Protein AF-A0A833W237-F1 (afdb_monomer_lite)

Radius of gyration: 20.43 Å; chains: 1; bounding box: 67×37×56 Å

Secondary structure (DSSP, 8-state):
------GGG-HHHHT---TTTTHHHHHHHHHHHH-TT-HHHHHHHHHHHHHT-S--TTT-HHHHHHHHHHHHHHHHS---HHHHHHHHHHHHHHTT-HHHHHHHHHHHHHH-TT-HHHHHHHHHHHHHHT-HHHHHHHHHHHGGG--TTSTTHHHHHHHHHHHHHHTT-HHHHHHHHHHH-SS-TTPPP--SSSS-----SS---S-------TT-----------------SSSSSSSS----

Foldseek 3Di:
DPDCPDPLPPCVLQVHADVVCPGPVSVLVVVCVVPVLPLVSLLVVLLVVLLLVPDAVVRDVVSVVSLVSSVVSPVVDDDDPLSVLSNVLSNCSNVVNLVVSLVSLLVSCVVPVLPPVSLVSNLSSCVLVVVLQCSLVSLVVSLVVLDPPRRCNLSSLLSNLVSCVSVVVPVVSVVSCVVSPDDPPPDDDPPDPPPDDDDDPDDDDPDDDDDDPPNPPPPDDDDDDDDDDDDPDPPPPPPPDDDD

Sequence (244 aa):
MAATTPLRDCQYVKWTNDQGLGGIESCLSKLKAADPTFAMGHAIANGLVLIGTGSSVRLDKELDVAVKTMVEISKTQPLTHREQLHVSAVETFAKGNFPKACELWEQILRDHPTDMLALKFSHDAYFYLGYQEQMRDSVARVYPFWTPDIPLSSYVKGIYSFGLMETNLYDRAEKLAKEVGGPFPGAGPLGERCQGGQSRPGSAPHSAPHFLLGGLVLTERAAPSGHLCRPGLQSYLAQVGEGP

InterPro domains:
  IPR011990 Tetratricopeptide-like helical domain superfamily [SSF48452] (62-136)
  IPR033891 Tetratricopeptide repeat protein 38 [PTHR16263] (11-179)

Structure (mmCIF, N/CA/C/O backbone):
data_AF-A0A833W237-F1
#
_entry.id   AF-A0A833W237-F1
#
loop_
_atom_site.group_PDB
_atom_site.id
_atom_site.type_symbol
_atom_site.label_atom_id
_atom_site.label_alt_id
_atom_site.label_comp_id
_atom_site.label_asym_id
_atom_site.label_entity_id
_atom_site.label_seq_id
_atom_site.pdbx_PDB_ins_code
_atom_site.Cartn_x
_atom_site.Cartn_y
_atom_site.Cartn_z
_atom_site.occupancy
_atom_site.B_iso_or_equiv
_atom_site.auth_seq_id
_atom_site.auth_comp_id
_atom_site.auth_asym_id
_atom_site.auth_atom_id
_atom_sit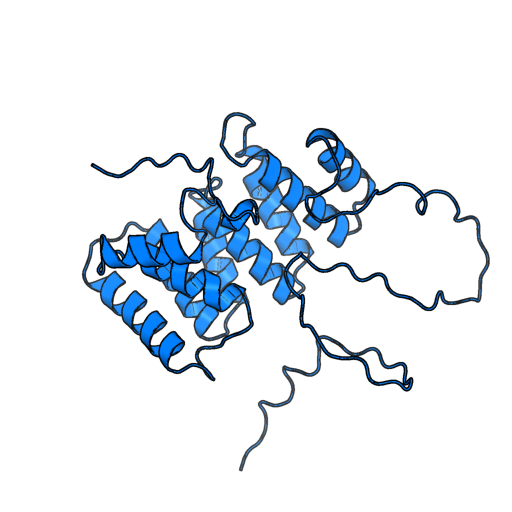e.pdbx_PDB_model_num
ATOM 1 N N . MET A 1 1 ? -26.059 3.286 -3.518 1.00 27.97 1 MET A N 1
ATOM 2 C CA . MET A 1 1 ? -25.406 3.483 -4.830 1.00 27.97 1 MET A CA 1
ATOM 3 C C . MET A 1 1 ? -23.934 3.711 -4.553 1.00 27.97 1 MET A C 1
ATOM 5 O O . MET A 1 1 ? -23.606 4.730 -3.962 1.00 27.97 1 MET A O 1
ATOM 9 N N . ALA A 1 2 ? -23.082 2.728 -4.845 1.00 28.11 2 ALA A N 1
ATOM 10 C CA . ALA A 1 2 ? -21.641 2.860 -4.658 1.00 28.11 2 ALA A CA 1
ATOM 11 C C . ALA A 1 2 ? -21.128 3.963 -5.592 1.00 28.11 2 ALA A C 1
ATOM 13 O O . ALA A 1 2 ? -21.364 3.904 -6.797 1.00 28.11 2 ALA A O 1
ATOM 14 N N . ALA A 1 3 ? -20.503 4.993 -5.029 1.00 29.70 3 ALA A N 1
ATOM 15 C CA . ALA A 1 3 ? -19.926 6.082 -5.797 1.00 29.70 3 ALA A CA 1
ATOM 16 C C . ALA A 1 3 ? -18.741 5.549 -6.614 1.00 29.70 3 ALA A C 1
ATOM 18 O O . ALA A 1 3 ? -17.634 5.386 -6.106 1.00 29.70 3 ALA A O 1
ATOM 19 N N . THR A 1 4 ? -18.973 5.283 -7.896 1.00 31.52 4 THR A N 1
ATOM 20 C CA . THR A 1 4 ? -17.940 5.189 -8.930 1.00 31.52 4 THR A CA 1
ATOM 21 C C . THR A 1 4 ? -17.379 6.589 -9.177 1.00 31.52 4 THR A C 1
ATOM 23 O O . THR A 1 4 ? -17.574 7.183 -10.235 1.00 31.52 4 THR A O 1
ATOM 26 N N . THR A 1 5 ? -16.694 7.165 -8.188 1.00 36.69 5 THR A N 1
ATOM 27 C CA . THR A 1 5 ? -15.812 8.300 -8.461 1.00 36.69 5 THR A CA 1
ATOM 28 C C . THR A 1 5 ? -14.683 7.738 -9.320 1.00 36.69 5 THR A C 1
ATOM 30 O O . THR A 1 5 ? -14.015 6.792 -8.888 1.00 36.69 5 THR A O 1
ATOM 33 N N . PRO A 1 6 ? -14.496 8.215 -10.561 1.00 36.44 6 PRO A N 1
ATOM 34 C CA . PRO A 1 6 ? -13.476 7.659 -11.423 1.00 36.44 6 PRO A CA 1
ATOM 35 C C . PRO A 1 6 ? -12.128 7.816 -10.722 1.00 36.44 6 PRO A C 1
ATOM 37 O O . PRO A 1 6 ? -11.768 8.907 -10.290 1.00 36.44 6 PRO A O 1
ATOM 40 N N . LEU A 1 7 ? -11.343 6.739 -10.672 1.00 46.84 7 LEU A N 1
ATOM 41 C CA . LEU A 1 7 ? -9.953 6.713 -10.187 1.00 46.84 7 LEU A CA 1
ATOM 42 C C . LEU A 1 7 ? -9.023 7.725 -10.904 1.00 46.84 7 LEU A C 1
ATOM 44 O O . LEU A 1 7 ? -7.830 7.784 -10.617 1.00 46.84 7 LEU A O 1
ATOM 48 N N . ARG A 1 8 ? -9.557 8.540 -11.826 1.00 39.59 8 ARG A N 1
ATOM 49 C CA . ARG A 1 8 ? -8.893 9.676 -12.466 1.00 39.59 8 ARG A CA 1
ATOM 50 C C . ARG A 1 8 ? -8.363 10.695 -11.459 1.00 39.59 8 ARG A C 1
ATOM 52 O O . ARG A 1 8 ? -7.335 11.290 -11.763 1.00 39.59 8 ARG A O 1
ATOM 59 N N . ASP A 1 9 ? -8.955 10.830 -10.273 1.00 49.19 9 ASP A N 1
ATOM 60 C CA . ASP A 1 9 ? -8.614 11.897 -9.314 1.00 49.19 9 ASP A CA 1
ATOM 61 C C . ASP A 1 9 ? -7.915 11.380 -8.048 1.00 49.19 9 ASP A C 1
ATOM 63 O O . ASP A 1 9 ? -8.094 11.905 -6.949 1.00 49.19 9 ASP A O 1
ATOM 67 N N . CYS A 1 10 ? -7.099 10.327 -8.175 1.00 61.56 10 CYS A N 1
ATOM 68 C CA . CYS A 1 10 ? -6.320 9.821 -7.047 1.00 61.56 10 CYS A CA 1
ATOM 69 C C . CYS A 1 10 ? -5.178 10.792 -6.685 1.00 61.56 10 CYS A C 1
ATOM 71 O O . CYS A 1 10 ? -4.042 10.644 -7.140 1.00 61.56 10 CYS A O 1
ATOM 73 N N . GLN A 1 11 ? -5.500 11.789 -5.854 1.00 72.81 11 GLN A N 1
ATOM 74 C CA . GLN A 1 11 ? -4.594 12.830 -5.346 1.00 72.81 11 GLN A CA 1
ATOM 75 C C . GLN A 1 11 ? -3.304 12.252 -4.745 1.00 72.81 11 GLN A C 1
ATOM 77 O O . GLN A 1 11 ? -2.234 12.828 -4.912 1.00 72.81 11 GLN A O 1
ATOM 82 N N . TYR A 1 12 ? -3.393 11.072 -4.123 1.00 70.19 12 TYR A N 1
ATOM 83 C CA . TYR A 1 12 ? -2.252 10.351 -3.560 1.00 70.19 12 TYR A CA 1
ATOM 84 C C . TYR A 1 12 ? -1.259 9.855 -4.622 1.00 70.19 12 TYR A C 1
ATOM 86 O O . TYR A 1 12 ? -0.052 9.998 -4.466 1.00 70.19 12 TYR A O 1
ATOM 94 N N . VAL A 1 13 ? -1.755 9.301 -5.731 1.00 66.94 13 VAL A N 1
ATOM 95 C CA . VAL A 1 13 ? -0.900 8.763 -6.805 1.00 66.94 13 VAL A CA 1
ATOM 96 C C . VAL A 1 13 ? -0.283 9.897 -7.614 1.00 66.94 13 VAL A C 1
ATOM 98 O O . VAL A 1 13 ? 0.874 9.819 -8.019 1.00 66.94 13 VAL A O 1
ATOM 101 N N . LYS A 1 14 ? -1.054 10.968 -7.829 1.00 69.19 14 LYS A N 1
ATOM 102 C CA . LYS A 1 14 ? -0.612 12.142 -8.584 1.00 69.19 14 LYS A CA 1
ATOM 103 C C . LYS A 1 14 ? 0.256 13.103 -7.778 1.00 69.19 14 LYS A C 1
ATOM 105 O O . LYS A 1 14 ? 0.903 13.947 -8.389 1.00 69.19 14 LYS A O 1
ATOM 110 N N . TRP A 1 15 ? 0.242 13.000 -6.448 1.00 65.06 15 TRP A N 1
ATOM 111 C CA . TRP A 1 15 ? 0.829 13.994 -5.545 1.00 65.06 15 TRP A CA 1
ATOM 112 C C . TRP A 1 15 ? 0.317 15.420 -5.805 1.00 65.06 15 TRP A C 1
ATOM 114 O O . TRP A 1 15 ? 1.047 16.403 -5.714 1.00 65.06 15 TRP A O 1
ATOM 124 N N . THR A 1 16 ? -0.970 15.543 -6.128 1.00 68.25 16 THR A N 1
ATOM 125 C CA . THR A 1 16 ? -1.623 16.833 -6.378 1.00 68.25 16 THR A CA 1
ATOM 126 C C . THR A 1 16 ? -2.821 16.988 -5.462 1.00 68.25 16 THR A C 1
ATOM 128 O O . THR A 1 16 ? -3.668 16.098 -5.426 1.00 68.25 16 THR A O 1
ATOM 131 N N . ASN A 1 17 ? -2.934 18.131 -4.787 1.00 70.56 17 ASN A N 1
ATOM 132 C CA . ASN A 1 17 ? -4.161 18.492 -4.087 1.00 70.56 17 ASN A CA 1
ATOM 133 C C . ASN A 1 17 ? -5.136 19.150 -5.062 1.00 70.56 17 ASN A C 1
ATOM 135 O O . ASN A 1 17 ? -4.831 20.185 -5.657 1.00 70.56 17 ASN A O 1
ATOM 139 N N . ASP A 1 18 ? -6.318 18.562 -5.192 1.00 70.94 18 ASP A N 1
ATOM 140 C CA . ASP A 1 18 ? -7.429 19.188 -5.891 1.00 70.94 18 ASP A CA 1
ATOM 141 C C . ASP A 1 18 ? -8.086 20.209 -4.951 1.00 70.94 18 ASP A C 1
ATOM 143 O O . ASP A 1 18 ? -8.643 19.860 -3.901 1.00 70.94 18 ASP A O 1
ATOM 147 N N . GLN A 1 19 ? -8.001 21.490 -5.319 1.00 70.19 19 GLN A N 1
ATOM 148 C CA . GLN A 1 19 ? -8.571 22.575 -4.521 1.00 70.19 19 GLN A CA 1
ATOM 149 C C . GLN A 1 19 ? -10.103 22.518 -4.448 1.00 70.19 19 GLN A C 1
ATOM 151 O O . GLN A 1 19 ? -10.666 22.955 -3.446 1.00 70.19 19 GLN A O 1
ATOM 156 N N . GLY A 1 20 ? -10.779 21.930 -5.440 1.00 73.06 20 GLY A N 1
ATOM 157 C CA . GLY A 1 20 ? -12.229 21.725 -5.417 1.00 73.06 20 GLY A CA 1
ATOM 158 C C . GLY A 1 20 ? -12.667 20.672 -4.397 1.00 73.06 20 GLY A C 1
ATOM 159 O O . GLY A 1 20 ? -13.763 20.756 -3.843 1.00 73.06 20 GLY A O 1
ATOM 160 N N . LEU A 1 21 ? -11.798 19.705 -4.092 1.00 71.56 21 LEU A N 1
ATOM 161 C CA . LEU A 1 21 ? -12.068 18.666 -3.094 1.00 71.56 21 LEU A CA 1
ATOM 162 C C . LEU A 1 21 ? -11.588 19.039 -1.681 1.00 71.56 21 LEU A C 1
ATOM 164 O O . LEU A 1 21 ? -12.074 18.466 -0.699 1.00 71.56 21 LEU A O 1
ATOM 168 N N . GLY A 1 22 ? -10.713 20.044 -1.575 1.00 69.75 22 GLY A N 1
ATOM 169 C CA . GLY A 1 22 ? -10.085 20.482 -0.326 1.00 69.75 22 GLY A CA 1
ATOM 170 C C . GLY A 1 22 ? -8.814 19.701 0.022 1.00 69.75 22 GLY A C 1
ATOM 171 O O . GLY A 1 22 ? -8.428 19.656 1.188 1.00 69.75 22 GLY A O 1
ATOM 172 N N . GLY A 1 23 ? -8.175 19.069 -0.967 1.00 78.06 23 GLY A N 1
ATOM 173 C CA . GLY A 1 23 ? -6.991 18.236 -0.761 1.00 78.06 23 GLY A CA 1
ATOM 174 C C . GLY A 1 23 ? -7.286 16.851 -0.174 1.00 78.06 23 GLY A C 1
ATOM 175 O O . GLY A 1 23 ? -8.427 16.506 0.155 1.00 78.06 23 GLY A O 1
ATOM 176 N N . ILE A 1 24 ? -6.231 16.044 -0.027 1.00 76.62 24 ILE A N 1
ATOM 177 C CA . ILE A 1 24 ? -6.338 14.661 0.461 1.00 76.62 24 ILE A CA 1
ATOM 178 C C . ILE A 1 24 ? -6.889 14.574 1.893 1.00 76.62 24 ILE A C 1
ATOM 180 O O . ILE A 1 24 ? -7.733 13.727 2.180 1.00 76.62 24 ILE A O 1
ATOM 184 N N . GLU A 1 25 ? -6.487 15.489 2.775 1.00 77.31 25 GLU A N 1
ATOM 185 C CA . GLU A 1 25 ? -6.926 15.516 4.175 1.00 77.31 25 GLU A CA 1
ATOM 186 C C . GLU A 1 25 ? -8.430 15.792 4.297 1.00 77.31 25 GLU A C 1
ATOM 188 O O . GLU A 1 25 ? -9.137 15.097 5.033 1.00 77.31 25 GLU A O 1
ATOM 193 N N . SER A 1 26 ? -8.954 16.751 3.521 1.00 82.00 26 SER A N 1
ATOM 194 C CA . SER A 1 26 ? -10.392 17.042 3.501 1.00 82.00 26 SER A CA 1
ATOM 195 C C . SER A 1 26 ? -11.190 15.867 2.944 1.00 82.00 26 SER A C 1
ATOM 197 O O . SER A 1 26 ? -12.242 15.533 3.491 1.00 82.00 26 SER A O 1
ATOM 199 N N . CYS A 1 27 ? -10.683 15.191 1.906 1.00 82.06 27 CYS A N 1
ATOM 200 C CA . CYS A 1 27 ? -11.306 13.978 1.380 1.00 82.06 27 CYS A CA 1
ATOM 201 C C . CYS A 1 27 ? -11.401 12.874 2.436 1.00 82.06 27 CYS A C 1
ATOM 203 O O . CYS A 1 27 ? -12.469 12.287 2.595 1.00 82.06 27 CYS A O 1
ATOM 205 N N . LEU A 1 28 ? -10.322 12.613 3.180 1.00 81.00 28 LEU A N 1
ATOM 206 C CA . LEU A 1 28 ? -10.319 11.596 4.234 1.00 81.00 28 LEU A CA 1
ATOM 207 C C . LEU A 1 28 ? -11.269 11.961 5.380 1.00 81.00 28 LEU A C 1
ATOM 209 O O . LEU A 1 28 ? -12.003 11.099 5.863 1.00 81.00 28 LEU A O 1
ATOM 213 N N . SER A 1 29 ? -11.301 13.234 5.781 1.00 82.88 29 SER A N 1
ATOM 214 C CA . SER A 1 29 ? -12.223 13.728 6.810 1.00 82.88 29 SER A CA 1
ATOM 215 C C . SER A 1 29 ? -13.689 13.572 6.386 1.00 82.88 29 SER A C 1
ATOM 217 O O . SER A 1 29 ? -14.490 12.981 7.113 1.00 82.88 29 SER A O 1
ATOM 219 N N . LYS A 1 30 ? -14.035 13.998 5.163 1.00 84.94 30 LYS A N 1
ATOM 220 C CA . LYS A 1 30 ? -15.385 13.839 4.594 1.00 84.94 30 LYS A CA 1
ATOM 221 C C . LYS A 1 30 ? -15.779 12.371 4.452 1.00 84.94 30 LYS A C 1
ATOM 223 O O . LYS A 1 30 ? -16.922 12.028 4.730 1.00 84.94 30 LYS A O 1
ATOM 228 N N . LEU A 1 31 ? -14.845 11.510 4.053 1.00 84.44 31 LEU A N 1
ATOM 229 C CA . LEU A 1 31 ? -15.078 10.073 3.932 1.00 84.44 31 LEU A CA 1
ATOM 230 C C . LEU A 1 31 ? -15.400 9.443 5.295 1.00 84.44 31 LEU A C 1
ATOM 232 O O . LEU A 1 31 ? -16.383 8.715 5.403 1.00 84.44 31 LEU A O 1
ATOM 236 N N . LYS A 1 32 ? -14.641 9.786 6.345 1.00 81.44 32 LYS A N 1
ATOM 237 C CA . LYS A 1 32 ? -14.908 9.315 7.714 1.00 81.44 32 LYS A CA 1
ATOM 238 C C . LYS A 1 32 ? -16.235 9.845 8.262 1.00 81.44 32 LYS A C 1
ATOM 240 O O . LYS A 1 32 ? -16.919 9.129 8.980 1.00 81.44 32 LYS A O 1
ATOM 245 N N . ALA A 1 33 ? -16.599 11.084 7.931 1.00 85.94 33 ALA A N 1
ATOM 246 C CA . ALA A 1 33 ? -17.872 11.671 8.346 1.00 85.94 33 ALA A CA 1
ATOM 247 C C . ALA A 1 33 ? -19.077 11.045 7.623 1.00 85.94 33 ALA A C 1
ATOM 249 O O . ALA A 1 33 ? -20.144 10.915 8.219 1.00 85.94 33 ALA A O 1
ATOM 250 N N . ALA A 1 34 ? -18.915 10.668 6.351 1.00 86.75 34 ALA A N 1
ATOM 251 C CA . ALA A 1 34 ? -19.977 10.074 5.545 1.00 86.75 34 ALA A CA 1
ATOM 252 C C . ALA A 1 34 ? -20.284 8.625 5.947 1.00 86.75 34 ALA A C 1
ATOM 254 O O . ALA A 1 34 ? -21.452 8.248 6.004 1.00 86.75 34 ALA A O 1
ATOM 255 N N . ASP A 1 35 ? -19.252 7.828 6.234 1.00 85.62 35 ASP A N 1
ATOM 256 C CA . ASP A 1 35 ? -19.406 6.460 6.733 1.00 85.62 35 ASP A CA 1
ATOM 257 C C . ASP A 1 35 ? -18.324 6.148 7.783 1.00 85.62 35 ASP A C 1
ATOM 259 O O . ASP A 1 35 ? -17.223 5.694 7.449 1.00 85.62 35 ASP A O 1
ATOM 263 N N . PRO A 1 36 ? -18.627 6.380 9.075 1.00 86.12 36 PRO A N 1
ATOM 264 C CA . PRO A 1 36 ? -17.693 6.117 10.167 1.00 86.12 36 PRO A CA 1
ATOM 265 C C . PRO A 1 36 ? -17.327 4.639 10.318 1.00 86.12 36 PRO A C 1
ATOM 267 O O . PRO A 1 36 ? -16.297 4.322 10.914 1.00 86.12 36 PRO A O 1
ATOM 270 N N . THR A 1 37 ? -18.155 3.735 9.793 1.00 87.56 37 THR A N 1
ATOM 271 C CA . THR A 1 37 ? -17.948 2.285 9.841 1.00 87.56 37 THR A CA 1
ATOM 272 C C . THR A 1 37 ? -17.234 1.748 8.605 1.00 87.56 37 THR A C 1
ATOM 274 O O . THR A 1 37 ? -16.934 0.566 8.545 1.00 87.56 37 THR A O 1
ATOM 277 N N . PHE A 1 38 ? -16.878 2.584 7.630 1.00 88.00 38 PHE A N 1
ATOM 278 C CA . PHE A 1 38 ? -16.248 2.107 6.404 1.00 88.00 38 PHE A CA 1
ATOM 279 C C . PHE A 1 38 ? -14.802 1.626 6.626 1.00 88.00 38 PHE A C 1
ATOM 281 O O . PHE A 1 38 ? -13.855 2.418 6.626 1.00 88.00 38 PHE A O 1
ATOM 288 N N . ALA A 1 39 ? -14.613 0.307 6.763 1.00 89.94 39 ALA A N 1
ATOM 289 C CA . ALA A 1 39 ? -13.315 -0.315 7.059 1.00 89.94 39 ALA A CA 1
ATOM 290 C C . ALA A 1 39 ? -12.188 0.099 6.093 1.00 89.94 39 ALA A C 1
ATOM 292 O O . ALA A 1 39 ? -11.094 0.453 6.531 1.00 89.94 39 ALA A O 1
ATOM 293 N N . MET A 1 40 ? -12.452 0.117 4.781 1.00 89.62 40 MET A N 1
ATOM 294 C CA . MET A 1 40 ? -11.454 0.530 3.785 1.00 89.62 40 MET A CA 1
ATOM 295 C C . MET A 1 40 ? -11.095 2.012 3.877 1.00 89.62 40 MET A C 1
ATOM 297 O O . MET A 1 40 ? -9.960 2.390 3.595 1.00 89.62 40 MET A O 1
ATOM 301 N N . GLY A 1 41 ? -12.033 2.853 4.310 1.00 87.94 41 GLY A N 1
ATOM 302 C CA . GLY A 1 41 ? -11.770 4.260 4.583 1.00 87.94 41 GLY A CA 1
ATOM 303 C C . GLY A 1 41 ? -10.740 4.448 5.691 1.00 87.94 41 GLY A C 1
ATOM 304 O O . GLY A 1 41 ? -9.809 5.245 5.555 1.00 87.94 41 GLY A O 1
ATOM 305 N N . HIS A 1 42 ? -10.866 3.656 6.758 1.00 89.38 42 HIS A N 1
ATOM 306 C CA . HIS A 1 42 ? -9.878 3.608 7.837 1.00 89.38 42 HIS A CA 1
ATOM 307 C C . HIS A 1 42 ? -8.551 3.001 7.380 1.00 89.38 42 HIS A C 1
ATOM 309 O O . HIS A 1 42 ? -7.505 3.547 7.718 1.00 89.38 42 HIS A O 1
ATOM 315 N N . ALA A 1 43 ? -8.576 1.942 6.564 1.00 92.12 43 ALA A N 1
ATOM 316 C CA . ALA A 1 43 ? -7.365 1.334 6.009 1.00 92.12 43 ALA A CA 1
ATOM 317 C C . ALA A 1 43 ? -6.552 2.318 5.160 1.00 92.12 43 ALA A C 1
ATOM 319 O O . ALA A 1 43 ? -5.342 2.434 5.347 1.00 92.12 43 ALA A O 1
ATOM 320 N N . ILE A 1 44 ? -7.211 3.086 4.288 1.00 90.00 44 ILE A N 1
ATOM 321 C CA . ILE A 1 44 ? -6.553 4.121 3.483 1.00 90.00 44 ILE A CA 1
ATOM 322 C C . ILE A 1 44 ? -6.012 5.233 4.386 1.00 90.00 44 ILE A C 1
ATOM 324 O O . ILE A 1 44 ? -4.842 5.588 4.274 1.00 90.00 44 ILE A O 1
ATOM 328 N N . ALA A 1 45 ? -6.830 5.769 5.297 1.00 88.00 45 ALA A N 1
ATOM 329 C CA . ALA A 1 45 ? -6.415 6.876 6.157 1.00 88.00 45 ALA A CA 1
ATOM 330 C C . ALA A 1 45 ? -5.209 6.504 7.036 1.00 88.00 45 ALA A C 1
ATOM 332 O O . ALA A 1 45 ? -4.220 7.234 7.068 1.00 88.00 45 ALA A O 1
ATOM 333 N N . ASN A 1 46 ? -5.272 5.355 7.710 1.00 90.19 46 ASN A N 1
ATOM 334 C CA . ASN A 1 46 ? -4.199 4.888 8.584 1.00 90.19 46 ASN A CA 1
ATOM 335 C C . ASN A 1 46 ? -2.964 4.475 7.772 1.00 90.19 46 ASN A C 1
ATOM 337 O O . ASN A 1 46 ? -1.844 4.803 8.157 1.00 90.19 46 ASN A O 1
ATOM 341 N N . GLY A 1 47 ? -3.155 3.803 6.631 1.00 87.44 47 GLY A N 1
ATOM 342 C CA . GLY A 1 47 ? -2.070 3.406 5.735 1.00 87.44 47 GLY A CA 1
ATOM 343 C C . GLY A 1 47 ? -1.278 4.600 5.201 1.00 87.44 47 GLY A C 1
ATOM 344 O O . GLY A 1 47 ? -0.052 4.560 5.204 1.00 87.44 47 GLY A O 1
ATOM 345 N N . LEU A 1 48 ? -1.954 5.692 4.828 1.00 86.62 48 LEU A N 1
ATOM 346 C CA . LEU A 1 48 ? -1.301 6.924 4.372 1.00 86.62 48 LEU A CA 1
ATOM 347 C C . LEU A 1 48 ? -0.453 7.582 5.466 1.00 86.62 48 LEU A C 1
ATOM 349 O O . LEU A 1 48 ? 0.665 8.011 5.189 1.00 86.62 48 LEU A O 1
ATOM 353 N N . VAL A 1 49 ? -0.951 7.629 6.706 1.00 86.00 49 VAL A N 1
ATOM 354 C CA . VAL A 1 49 ? -0.178 8.151 7.848 1.00 86.00 49 VAL A CA 1
ATOM 355 C C . VAL A 1 49 ? 1.056 7.285 8.106 1.00 86.00 49 VAL A C 1
ATOM 357 O O . VAL A 1 49 ? 2.153 7.809 8.286 1.00 86.00 49 VAL A O 1
ATOM 360 N N . LEU A 1 50 ? 0.891 5.960 8.080 1.00 85.00 50 LEU A N 1
ATOM 361 C CA . LEU A 1 50 ? 1.972 5.007 8.327 1.00 85.00 50 LEU A CA 1
ATOM 362 C C . LEU A 1 50 ? 3.050 5.046 7.237 1.00 85.00 50 LEU A C 1
ATOM 364 O O . LEU A 1 50 ? 4.238 5.069 7.555 1.00 85.00 50 LEU A O 1
ATOM 368 N N . ILE A 1 51 ? 2.654 5.103 5.964 1.00 84.44 51 ILE A N 1
ATOM 369 C CA . ILE A 1 51 ? 3.585 5.237 4.834 1.00 84.44 51 ILE A CA 1
ATOM 370 C C . ILE A 1 51 ? 4.267 6.605 4.834 1.00 84.44 51 ILE A C 1
ATOM 372 O O . ILE A 1 51 ? 5.401 6.715 4.394 1.00 84.44 51 ILE A O 1
ATOM 376 N N . GLY A 1 52 ? 3.651 7.641 5.405 1.00 78.00 52 GLY A N 1
ATOM 377 C CA . GLY A 1 52 ? 4.321 8.924 5.617 1.00 78.00 52 GLY A CA 1
ATOM 378 C C . GLY A 1 52 ? 5.573 8.841 6.503 1.00 78.00 52 GLY A C 1
ATOM 379 O O . GLY A 1 52 ? 6.375 9.770 6.489 1.00 78.00 52 GLY A O 1
ATOM 380 N N . THR A 1 53 ? 5.776 7.757 7.265 1.00 74.94 53 THR A N 1
ATOM 381 C CA . THR A 1 53 ? 6.905 7.496 8.192 1.00 74.94 53 THR A CA 1
ATOM 382 C C . THR A 1 53 ? 7.161 8.548 9.285 1.00 74.94 53 THR A C 1
ATOM 384 O O . THR A 1 53 ? 7.994 8.325 10.160 1.00 74.94 53 THR A O 1
ATOM 387 N N . GLY A 1 54 ? 6.426 9.665 9.296 1.00 72.25 54 GLY A N 1
ATOM 388 C CA . GLY A 1 54 ? 6.523 10.714 10.316 1.00 72.25 54 GLY A CA 1
ATOM 389 C C . GLY A 1 54 ? 5.888 10.346 11.661 1.00 72.25 54 GLY A C 1
ATOM 390 O O . GLY A 1 54 ? 6.219 10.957 12.674 1.00 72.25 54 GLY A O 1
ATOM 391 N N . SER A 1 55 ? 5.029 9.324 11.682 1.00 77.19 55 SER A N 1
ATOM 392 C CA . SER A 1 55 ? 4.365 8.810 12.884 1.00 77.19 55 SER A CA 1
ATOM 393 C C . SER A 1 55 ? 4.514 7.293 12.980 1.00 77.19 55 SER A C 1
ATOM 395 O O . SER A 1 55 ? 4.646 6.592 11.979 1.00 77.19 55 SER A O 1
ATOM 397 N N . SER A 1 56 ? 4.467 6.762 14.203 1.00 80.75 56 SER A N 1
ATOM 398 C CA . SER A 1 56 ? 4.461 5.317 14.453 1.00 80.75 56 SER A CA 1
ATOM 399 C C . SER A 1 56 ? 3.525 4.991 15.606 1.00 80.75 56 SER A C 1
ATOM 401 O O . SER A 1 56 ? 3.460 5.755 16.565 1.00 80.75 56 SER A O 1
ATOM 403 N N . VAL A 1 57 ? 2.869 3.828 15.574 1.00 83.69 57 VAL A N 1
ATOM 404 C CA . VAL A 1 57 ? 1.971 3.385 16.664 1.00 83.69 57 VAL A CA 1
ATOM 405 C C . VAL A 1 57 ? 2.670 3.278 18.024 1.00 83.69 57 VAL A C 1
ATOM 407 O O . VAL A 1 57 ? 2.026 3.299 19.065 1.00 83.69 57 VAL A O 1
ATOM 410 N N . ARG A 1 58 ? 4.005 3.170 18.039 1.00 81.12 58 ARG A N 1
ATOM 411 C CA . ARG A 1 58 ? 4.794 3.127 19.276 1.00 81.12 58 ARG A CA 1
ATOM 412 C C . ARG A 1 58 ? 4.877 4.491 19.963 1.00 81.12 58 ARG A C 1
ATOM 414 O O . ARG A 1 58 ? 4.954 4.543 21.186 1.00 81.12 58 ARG A O 1
ATOM 421 N N . LEU A 1 59 ? 4.920 5.571 19.183 1.00 83.06 59 LEU A N 1
ATOM 422 C CA . LEU A 1 59 ? 5.100 6.940 19.683 1.00 83.06 59 LEU A CA 1
ATOM 423 C C . LEU A 1 59 ? 3.790 7.737 19.677 1.00 83.06 59 LEU A C 1
ATOM 425 O O . LEU A 1 59 ? 3.618 8.639 20.492 1.00 83.06 59 LEU A O 1
ATOM 429 N N . ASP A 1 60 ? 2.866 7.375 18.794 1.00 88.38 60 ASP A N 1
ATOM 430 C CA . ASP A 1 60 ? 1.587 8.033 18.586 1.00 88.38 60 ASP A CA 1
ATOM 431 C C . ASP A 1 60 ? 0.444 7.123 19.059 1.00 88.38 60 ASP A C 1
ATOM 433 O O . ASP A 1 60 ? 0.071 6.141 18.408 1.00 88.38 60 ASP A O 1
ATOM 437 N N . LYS A 1 61 ? -0.109 7.461 20.229 1.00 89.69 61 LYS A N 1
ATOM 438 C CA . LYS A 1 61 ? -1.225 6.726 20.839 1.00 89.69 61 LYS A CA 1
ATOM 439 C C . LYS A 1 61 ? -2.521 6.878 20.046 1.00 89.69 61 LYS A C 1
ATOM 441 O O . LYS A 1 61 ? -3.345 5.967 20.078 1.00 89.69 61 LYS A O 1
ATOM 446 N N . GLU A 1 62 ? -2.720 8.002 19.361 1.00 90.50 62 GLU A N 1
ATOM 447 C CA . GLU A 1 62 ? -3.922 8.219 18.554 1.00 90.50 62 GLU A CA 1
ATOM 448 C C . GLU A 1 62 ? -3.895 7.308 17.328 1.00 90.50 62 GLU A C 1
ATOM 450 O O . GLU A 1 62 ? -4.897 6.660 17.018 1.00 90.50 62 GLU A O 1
ATOM 455 N N . LEU A 1 63 ? -2.726 7.169 16.696 1.00 88.88 63 LEU A N 1
ATOM 456 C CA . LEU A 1 63 ? -2.529 6.243 15.582 1.00 88.88 63 LEU A CA 1
ATOM 457 C C . LEU A 1 63 ? -2.691 4.775 16.006 1.00 88.88 63 LEU A C 1
ATOM 459 O O . LEU A 1 63 ? -3.328 4.003 15.288 1.00 88.88 63 LEU A O 1
ATOM 463 N N . ASP A 1 64 ? -2.174 4.381 17.173 1.00 91.12 64 ASP A N 1
ATOM 464 C CA . ASP A 1 64 ? -2.384 3.029 17.721 1.00 91.12 64 ASP A CA 1
ATOM 465 C C . ASP A 1 64 ? -3.878 2.719 17.925 1.00 91.12 64 ASP A C 1
ATOM 467 O O . ASP A 1 64 ? -4.380 1.682 17.479 1.00 91.12 64 ASP A O 1
ATOM 471 N N . VAL A 1 65 ? -4.624 3.649 18.532 1.00 93.69 65 VAL A N 1
ATOM 472 C CA . VAL A 1 65 ? -6.080 3.517 18.702 1.00 93.69 65 VAL A CA 1
ATOM 473 C C . VAL A 1 65 ? -6.794 3.479 17.349 1.00 93.69 65 VAL A C 1
ATOM 475 O O . VAL A 1 65 ? -7.709 2.671 17.168 1.00 93.69 65 VAL A O 1
ATOM 478 N N . ALA A 1 66 ? -6.376 4.292 16.378 1.00 92.44 66 ALA A N 1
ATOM 479 C CA . ALA A 1 66 ? -6.972 4.320 15.046 1.00 92.44 66 ALA A CA 1
ATOM 480 C C . ALA A 1 66 ? -6.775 2.994 14.290 1.00 92.44 66 ALA A C 1
ATOM 482 O O . ALA A 1 66 ? -7.718 2.499 13.665 1.00 92.44 66 ALA A O 1
ATOM 483 N N . VAL A 1 67 ? -5.589 2.381 14.378 1.00 93.00 67 VAL A N 1
ATOM 484 C CA . VAL A 1 67 ? -5.312 1.066 13.771 1.00 93.00 67 VAL A CA 1
ATOM 485 C C . VAL A 1 67 ? -6.123 -0.034 14.457 1.00 93.00 67 VAL A C 1
ATOM 487 O O . VAL A 1 67 ? -6.727 -0.859 13.773 1.00 93.00 67 VAL A O 1
ATOM 490 N N . LYS A 1 68 ? -6.222 -0.027 15.792 1.00 94.44 68 LYS A N 1
ATOM 491 C CA . LYS A 1 68 ? -7.076 -0.981 16.525 1.00 94.44 68 LYS A CA 1
ATOM 492 C C . LYS A 1 68 ? -8.547 -0.835 16.143 1.00 94.44 68 LYS A C 1
ATOM 494 O O . LYS A 1 68 ? -9.219 -1.829 15.890 1.00 94.44 68 LYS A O 1
ATOM 499 N N . THR A 1 69 ? -9.028 0.401 16.032 1.00 94.00 69 THR A N 1
ATOM 500 C CA . THR A 1 69 ? -10.407 0.702 15.624 1.00 94.00 69 THR A CA 1
ATOM 501 C C . THR A 1 69 ? -10.697 0.182 14.217 1.00 94.00 69 THR A C 1
ATOM 503 O O . THR A 1 69 ? -11.725 -0.452 14.002 1.00 94.00 69 THR A O 1
ATOM 506 N N . MET A 1 70 ? -9.772 0.376 13.272 1.00 94.69 70 MET A N 1
ATOM 507 C CA . MET A 1 70 ? -9.871 -0.184 11.919 1.00 94.69 70 MET A CA 1
ATOM 508 C C . MET A 1 70 ? -10.034 -1.711 11.944 1.00 94.69 70 MET A C 1
ATOM 510 O O . MET A 1 70 ? -10.891 -2.248 11.243 1.00 94.69 70 MET A O 1
ATOM 514 N N . VAL A 1 71 ? -9.234 -2.406 12.758 1.00 94.56 71 VAL A N 1
ATOM 515 C CA . VAL A 1 71 ? -9.306 -3.868 12.894 1.00 94.56 71 VAL A CA 1
ATOM 516 C C . VAL A 1 71 ? -10.640 -4.298 13.500 1.00 94.56 71 VAL A C 1
ATOM 518 O O . VAL A 1 71 ? -11.251 -5.235 12.995 1.00 94.56 71 VAL A O 1
ATOM 521 N N . GLU A 1 72 ? -11.140 -3.616 14.530 1.00 94.88 72 GLU A N 1
ATOM 522 C CA . GLU A 1 72 ? -12.441 -3.954 15.119 1.00 94.88 72 GLU A CA 1
ATOM 523 C C . GLU A 1 72 ? -13.600 -3.712 14.147 1.00 94.88 72 GLU A C 1
ATOM 525 O O . GLU A 1 72 ? -14.426 -4.602 13.958 1.00 94.88 72 GLU A O 1
ATOM 530 N N . ILE A 1 73 ? -13.614 -2.580 13.440 1.00 92.56 73 ILE A N 1
ATOM 531 C CA . ILE A 1 73 ? -14.613 -2.291 12.398 1.00 92.56 73 ILE A CA 1
ATOM 532 C C . ILE A 1 73 ? -14.585 -3.357 11.295 1.00 92.56 73 ILE A C 1
ATOM 534 O O . ILE A 1 73 ? -15.628 -3.785 10.809 1.00 92.56 73 ILE A O 1
ATOM 538 N N . SER A 1 74 ? -13.403 -3.849 10.918 1.00 92.75 74 SER A N 1
ATOM 539 C CA . SER A 1 74 ? -13.293 -4.893 9.892 1.00 92.75 74 SER A CA 1
ATOM 540 C C . SER A 1 74 ? -14.019 -6.193 10.265 1.00 92.75 74 SER A C 1
ATOM 542 O O . SER A 1 74 ? -14.441 -6.930 9.378 1.00 92.75 74 SER A O 1
ATOM 544 N N . LYS A 1 75 ? -14.207 -6.455 11.566 1.00 92.38 75 LYS A N 1
ATOM 545 C CA . LYS A 1 75 ? -14.901 -7.642 12.084 1.00 92.38 75 LYS A CA 1
ATOM 546 C C . LYS A 1 75 ? -16.413 -7.449 12.181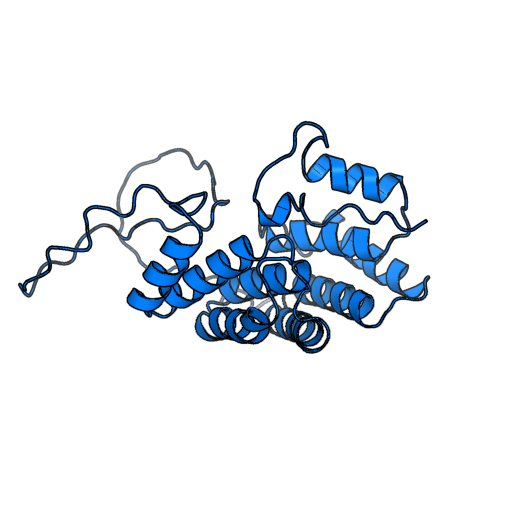 1.00 92.38 75 LYS A C 1
ATOM 548 O O . LYS A 1 75 ? -17.136 -8.438 12.271 1.00 92.38 75 LYS A O 1
ATOM 553 N N . THR A 1 76 ? -16.904 -6.208 12.200 1.00 90.81 76 THR A N 1
ATOM 554 C CA . THR A 1 76 ? -18.338 -5.923 12.369 1.00 90.81 76 THR A CA 1
ATOM 555 C C . THR A 1 76 ? -19.117 -5.962 11.058 1.00 90.81 76 THR A C 1
ATOM 557 O O . THR A 1 76 ? -20.347 -5.959 11.088 1.00 90.81 76 THR A O 1
ATOM 560 N N . GLN A 1 77 ? -18.432 -6.029 9.914 1.00 87.69 77 GLN A N 1
ATOM 561 C CA . GLN A 1 77 ? -19.051 -6.004 8.592 1.00 87.69 77 GLN A CA 1
ATOM 562 C C . GLN A 1 77 ? -18.508 -7.100 7.667 1.00 87.69 77 GLN A C 1
ATOM 564 O O . GLN A 1 77 ? -17.358 -7.518 7.805 1.00 87.69 77 GLN A O 1
ATOM 569 N N . PRO A 1 78 ? -19.303 -7.565 6.686 1.00 89.94 78 PRO A N 1
ATOM 570 C CA . PRO A 1 78 ? -18.809 -8.486 5.676 1.00 89.94 78 PRO A CA 1
ATOM 571 C C . PRO A 1 78 ? -17.847 -7.751 4.735 1.00 89.94 78 PRO A C 1
ATOM 573 O O . PRO A 1 78 ? -18.256 -6.888 3.962 1.00 89.94 78 PRO A O 1
ATOM 576 N N . LEU A 1 79 ? -16.566 -8.106 4.801 1.00 91.62 79 LEU A N 1
ATOM 577 C CA . LEU A 1 79 ? -15.537 -7.607 3.892 1.00 91.62 79 LEU A CA 1
ATOM 578 C C . LEU A 1 79 ? -15.234 -8.616 2.792 1.00 91.62 79 LEU A C 1
ATOM 580 O O . LEU A 1 79 ? -15.169 -9.823 3.044 1.00 91.62 79 LEU A O 1
ATOM 584 N N . THR A 1 80 ? -14.971 -8.118 1.588 1.00 93.00 80 THR A N 1
ATOM 585 C CA . THR A 1 80 ? -14.403 -8.935 0.510 1.00 93.00 80 THR A CA 1
ATOM 586 C C . THR A 1 80 ? -12.973 -9.363 0.856 1.00 93.00 80 THR A C 1
ATOM 588 O O . THR A 1 80 ? -12.293 -8.719 1.656 1.00 93.00 80 THR A O 1
ATOM 591 N N . HIS A 1 81 ? -12.477 -10.435 0.229 1.00 93.25 81 HIS A N 1
ATOM 592 C CA . HIS A 1 81 ? -11.116 -10.929 0.481 1.00 93.25 81 HIS A CA 1
ATOM 593 C C . HIS A 1 81 ? -10.047 -9.841 0.276 1.00 93.25 81 HIS A C 1
ATOM 595 O O . HIS A 1 81 ? -9.156 -9.671 1.104 1.00 93.25 81 HIS A O 1
ATOM 601 N N . ARG A 1 82 ? -10.196 -9.037 -0.783 1.00 93.62 82 ARG A N 1
ATOM 602 C CA . ARG A 1 82 ? -9.327 -7.896 -1.092 1.00 93.62 82 ARG A CA 1
ATOM 603 C C . ARG A 1 82 ? -9.284 -6.862 0.035 1.00 93.62 82 ARG A C 1
ATOM 605 O O . ARG A 1 82 ? -8.211 -6.379 0.385 1.00 93.62 82 ARG A O 1
ATOM 612 N N . GLU A 1 83 ? -10.437 -6.508 0.596 1.00 93.31 83 GLU A N 1
ATOM 613 C CA . GLU A 1 83 ? -10.526 -5.509 1.668 1.00 93.31 83 GLU A CA 1
ATOM 614 C C . GLU A 1 83 ? -9.919 -6.033 2.972 1.00 93.31 83 GLU A C 1
ATOM 616 O O . GLU A 1 83 ? -9.197 -5.305 3.651 1.00 93.31 83 GLU A O 1
ATOM 621 N N . GLN A 1 84 ? -10.142 -7.313 3.286 1.00 94.94 84 GLN A N 1
ATOM 622 C CA . GLN A 1 84 ? -9.514 -7.970 4.436 1.00 94.94 84 GLN A CA 1
ATOM 623 C C . GLN A 1 84 ? -7.987 -7.944 4.323 1.00 94.94 84 GLN A C 1
ATOM 625 O O . GLN A 1 84 ? -7.311 -7.588 5.286 1.00 94.94 84 GLN A O 1
ATOM 630 N N . LEU A 1 85 ? -7.443 -8.250 3.139 1.00 96.12 85 LEU A N 1
ATOM 631 C CA . LEU A 1 85 ? -6.000 -8.200 2.899 1.00 96.12 85 LEU A CA 1
ATOM 632 C C . LEU A 1 85 ? -5.431 -6.788 3.084 1.00 96.12 85 LEU A C 1
ATOM 634 O O . LEU A 1 85 ? -4.368 -6.653 3.685 1.00 96.12 85 LEU A O 1
ATOM 638 N N . HIS A 1 86 ? -6.133 -5.739 2.641 1.00 96.12 86 HIS A N 1
ATOM 639 C CA . HIS A 1 86 ? -5.708 -4.350 2.872 1.00 96.12 86 HIS A CA 1
ATOM 640 C C . HIS A 1 86 ? -5.657 -4.004 4.362 1.00 96.12 86 HIS A C 1
ATOM 642 O O . HIS A 1 86 ? -4.655 -3.461 4.830 1.00 96.12 86 HIS A O 1
ATOM 648 N N . VAL A 1 87 ? -6.697 -4.361 5.123 1.00 95.81 87 VAL A N 1
ATOM 649 C CA . VAL A 1 87 ? -6.737 -4.152 6.581 1.00 95.81 87 VAL A CA 1
ATOM 650 C C . VAL A 1 87 ? -5.588 -4.898 7.263 1.00 95.81 87 VAL A C 1
ATOM 652 O O . VAL A 1 87 ? -4.845 -4.301 8.045 1.00 95.81 87 VAL A O 1
ATOM 655 N N . SER A 1 88 ? -5.396 -6.180 6.935 1.00 96.56 88 SER A N 1
ATOM 656 C CA . SER A 1 88 ? -4.311 -6.992 7.492 1.00 96.56 88 SER A CA 1
ATOM 657 C C . SER A 1 88 ? -2.928 -6.455 7.123 1.00 96.56 88 SER A C 1
ATOM 659 O O . SER A 1 88 ? -2.027 -6.472 7.962 1.00 96.56 88 SER A O 1
ATOM 661 N N . ALA A 1 89 ? -2.741 -5.958 5.898 1.00 96.31 89 ALA A N 1
ATOM 662 C CA . ALA A 1 89 ? -1.474 -5.386 5.455 1.00 96.31 89 ALA A CA 1
ATOM 663 C C . ALA A 1 89 ? -1.133 -4.113 6.236 1.00 96.31 89 ALA A C 1
ATOM 665 O O . ALA A 1 89 ? -0.028 -4.002 6.766 1.00 96.31 89 ALA A O 1
ATOM 666 N N . VAL A 1 90 ? -2.097 -3.200 6.394 1.00 95.12 90 VAL A N 1
ATOM 667 C CA . VAL A 1 90 ? -1.919 -1.957 7.161 1.00 95.12 90 VAL A CA 1
ATOM 668 C C . VAL A 1 90 ? -1.664 -2.248 8.642 1.00 95.12 90 VAL A C 1
ATOM 670 O O . VAL A 1 90 ? -0.761 -1.658 9.230 1.00 95.12 90 VAL A O 1
ATOM 673 N N . GLU A 1 91 ? -2.391 -3.190 9.248 1.00 95.81 91 GLU A N 1
ATOM 674 C CA . GLU A 1 91 ? -2.144 -3.606 10.635 1.00 95.81 91 GLU A CA 1
ATOM 675 C C . GLU A 1 91 ? -0.736 -4.206 10.808 1.00 95.81 91 GLU A C 1
ATOM 677 O O . GLU A 1 91 ? -0.023 -3.898 11.767 1.00 95.81 91 GLU A O 1
ATOM 682 N N . THR A 1 92 ? -0.313 -5.053 9.869 1.00 94.94 92 THR A N 1
ATOM 683 C CA . THR A 1 92 ? 1.010 -5.695 9.886 1.00 94.94 92 THR A CA 1
ATOM 684 C C . THR A 1 92 ? 2.131 -4.670 9.709 1.00 94.94 92 THR A C 1
ATOM 686 O O . THR A 1 92 ? 3.138 -4.723 10.421 1.00 94.94 92 THR A O 1
ATOM 689 N N . PHE A 1 93 ? 1.926 -3.697 8.817 1.00 92.75 93 PHE A N 1
ATOM 690 C CA . PHE A 1 93 ? 2.825 -2.565 8.613 1.00 92.75 93 PHE A CA 1
ATOM 691 C C . PHE A 1 93 ? 2.931 -1.715 9.885 1.00 92.75 93 PHE A C 1
ATOM 693 O O . PHE A 1 93 ? 4.033 -1.387 10.318 1.00 92.75 93 PHE A O 1
ATOM 700 N N . ALA A 1 94 ? 1.800 -1.429 10.540 1.00 91.62 94 ALA A N 1
ATOM 701 C CA . ALA A 1 94 ? 1.756 -0.676 11.792 1.00 91.62 94 ALA A CA 1
ATOM 702 C C . ALA A 1 94 ? 2.561 -1.352 12.913 1.00 91.62 94 ALA A C 1
ATOM 704 O O . ALA A 1 94 ? 3.239 -0.678 13.684 1.00 91.62 94 ALA A O 1
ATOM 705 N N . LYS A 1 95 ? 2.548 -2.689 12.970 1.00 90.75 95 LYS A N 1
ATOM 706 C CA . LYS A 1 95 ? 3.346 -3.487 13.919 1.00 90.75 95 LYS A CA 1
ATOM 707 C C . LYS A 1 95 ? 4.846 -3.537 13.577 1.00 90.75 95 LYS A C 1
ATOM 709 O O . LYS A 1 95 ? 5.605 -4.177 14.300 1.00 90.75 95 LYS A O 1
ATOM 714 N N . GLY A 1 96 ? 5.280 -2.883 12.497 1.00 88.69 96 GLY A N 1
ATOM 715 C CA . GLY A 1 96 ? 6.676 -2.817 12.057 1.00 88.69 96 GLY A CA 1
ATOM 716 C C . GLY A 1 96 ? 7.135 -4.005 11.209 1.00 88.69 96 GLY A C 1
ATOM 717 O O . GLY A 1 96 ? 8.312 -4.087 10.865 1.00 88.69 96 GLY A O 1
ATOM 718 N N . ASN A 1 97 ? 6.238 -4.927 10.840 1.00 91.44 97 ASN A N 1
ATOM 719 C CA . ASN A 1 97 ? 6.584 -6.053 9.973 1.00 91.44 97 ASN A CA 1
ATOM 720 C C . ASN A 1 97 ? 6.354 -5.690 8.497 1.00 91.44 97 ASN A C 1
ATOM 722 O O . ASN A 1 97 ? 5.432 -6.179 7.842 1.00 91.44 97 ASN A O 1
ATOM 726 N N . PHE A 1 98 ? 7.205 -4.807 7.974 1.00 90.69 98 PHE A N 1
ATOM 727 C CA . PHE A 1 98 ? 7.107 -4.329 6.593 1.00 90.69 98 PHE A CA 1
ATOM 728 C C . PHE A 1 98 ? 7.176 -5.449 5.541 1.00 90.69 98 PHE A C 1
ATOM 730 O O . PHE A 1 98 ? 6.332 -5.440 4.645 1.00 90.69 98 PHE A O 1
ATOM 737 N N . PRO A 1 99 ? 8.078 -6.454 5.637 1.00 92.31 99 PRO A N 1
ATOM 738 C CA . PRO A 1 99 ? 8.135 -7.521 4.637 1.00 92.31 99 PRO A CA 1
ATOM 739 C C . PRO A 1 99 ? 6.821 -8.298 4.539 1.00 92.31 99 PRO A C 1
ATOM 741 O O . PRO A 1 99 ? 6.340 -8.571 3.439 1.00 92.31 99 PRO A O 1
ATOM 744 N N . LYS A 1 100 ? 6.187 -8.594 5.683 1.00 94.44 100 LYS A N 1
ATOM 745 C CA . LYS A 1 100 ? 4.912 -9.311 5.688 1.00 94.44 100 LYS A CA 1
ATOM 746 C C . LYS A 1 100 ? 3.760 -8.460 5.154 1.00 94.44 100 LYS A C 1
ATOM 748 O O . LYS A 1 100 ? 2.878 -8.994 4.485 1.00 94.44 100 LYS A O 1
ATOM 753 N N . ALA A 1 101 ? 3.774 -7.152 5.409 1.00 95.00 101 ALA A N 1
ATOM 754 C CA . ALA A 1 101 ? 2.814 -6.230 4.805 1.00 95.00 101 ALA A CA 1
ATOM 755 C C . ALA A 1 101 ? 2.941 -6.209 3.272 1.00 95.00 101 ALA A C 1
ATOM 757 O O . ALA A 1 101 ? 1.926 -6.313 2.581 1.00 95.00 101 ALA A O 1
ATOM 758 N N . CYS A 1 102 ? 4.171 -6.187 2.739 1.00 94.50 102 CYS A N 1
ATOM 759 C CA . CYS A 1 102 ? 4.408 -6.307 1.299 1.00 94.50 102 CYS A CA 1
ATOM 760 C C . CYS A 1 102 ? 3.816 -7.598 0.731 1.00 94.50 102 CYS A C 1
ATOM 762 O O . CYS A 1 102 ? 3.095 -7.535 -0.255 1.00 94.50 102 CYS A O 1
ATOM 764 N N . GLU A 1 103 ? 4.050 -8.756 1.356 1.00 96.00 103 GLU A N 1
ATOM 765 C CA . GLU A 1 103 ? 3.477 -10.031 0.889 1.00 96.00 103 GLU A CA 1
ATOM 766 C C . GLU A 1 103 ? 1.945 -10.003 0.783 1.00 96.00 103 GLU A C 1
ATOM 768 O O . GLU A 1 103 ? 1.379 -10.585 -0.145 1.00 96.00 103 GLU A O 1
ATOM 773 N N . LEU A 1 104 ? 1.272 -9.332 1.723 1.00 97.19 104 LEU A N 1
ATOM 774 C CA . LEU A 1 104 ? -0.184 -9.192 1.720 1.00 97.19 104 LEU A CA 1
ATOM 775 C C . LEU A 1 104 ? -0.656 -8.287 0.575 1.00 97.19 104 LEU A C 1
ATOM 777 O O . LEU A 1 104 ? -1.598 -8.646 -0.130 1.00 97.19 104 LEU A O 1
ATOM 781 N N . TRP A 1 105 ? 0.019 -7.163 0.322 1.00 96.44 105 TRP A N 1
ATOM 782 C CA . TRP A 1 105 ? -0.278 -6.333 -0.852 1.00 96.44 105 TRP A CA 1
ATOM 783 C C . TRP A 1 105 ? 0.041 -7.051 -2.168 1.00 96.44 105 TRP A C 1
ATOM 785 O O . TRP A 1 105 ? -0.747 -6.978 -3.107 1.00 96.44 105 TRP A O 1
ATOM 795 N N . GLU A 1 106 ? 1.122 -7.825 -2.233 1.00 95.69 106 GLU A N 1
ATOM 796 C CA . GLU A 1 106 ? 1.438 -8.667 -3.393 1.00 95.69 106 GLU A CA 1
ATOM 797 C C . GLU A 1 106 ? 0.385 -9.756 -3.621 1.00 95.69 106 GLU A C 1
ATOM 799 O O . GLU A 1 106 ? 0.089 -10.108 -4.763 1.00 95.69 106 GLU A O 1
ATOM 804 N N . GLN A 1 107 ? -0.224 -10.290 -2.558 1.00 96.62 107 GLN A N 1
ATOM 805 C CA . GLN A 1 107 ? -1.365 -11.191 -2.695 1.00 96.62 107 GLN A CA 1
ATOM 806 C C . GLN A 1 107 ? -2.545 -10.493 -3.372 1.00 96.62 107 GLN A C 1
ATOM 808 O O . GLN A 1 107 ? -3.110 -11.059 -4.304 1.00 96.62 107 GLN A O 1
ATOM 813 N N . ILE A 1 108 ? -2.845 -9.251 -2.987 1.00 95.88 108 ILE A N 1
ATOM 814 C CA . ILE A 1 108 ? -3.877 -8.451 -3.658 1.00 95.88 108 ILE A CA 1
ATOM 815 C C . ILE A 1 108 ? -3.527 -8.244 -5.131 1.00 95.88 108 ILE A C 1
ATOM 817 O O . ILE A 1 108 ? -4.391 -8.419 -5.980 1.00 95.88 108 ILE A O 1
ATOM 821 N N . LEU A 1 109 ? -2.274 -7.917 -5.452 1.00 95.25 109 LEU A N 1
ATOM 822 C CA . LEU A 1 109 ? -1.840 -7.669 -6.832 1.00 95.25 109 LEU A CA 1
ATOM 823 C C . LEU A 1 109 ? -1.869 -8.918 -7.721 1.00 95.25 109 LEU A C 1
ATOM 825 O O . LEU A 1 109 ? -1.992 -8.787 -8.938 1.00 95.25 109 LEU A O 1
ATOM 829 N N . ARG A 1 110 ? -1.789 -10.123 -7.144 1.00 94.38 110 ARG A N 1
ATOM 830 C CA . ARG A 1 110 ? -1.974 -11.377 -7.895 1.00 94.38 110 ARG A CA 1
ATOM 831 C C . ARG A 1 110 ? -3.413 -11.553 -8.373 1.00 94.38 110 ARG A C 1
ATOM 833 O O . ARG A 1 110 ? -3.614 -11.923 -9.525 1.00 94.38 110 ARG A O 1
ATOM 840 N N . ASP A 1 111 ? -4.384 -11.259 -7.513 1.00 93.94 111 ASP A N 1
ATOM 841 C C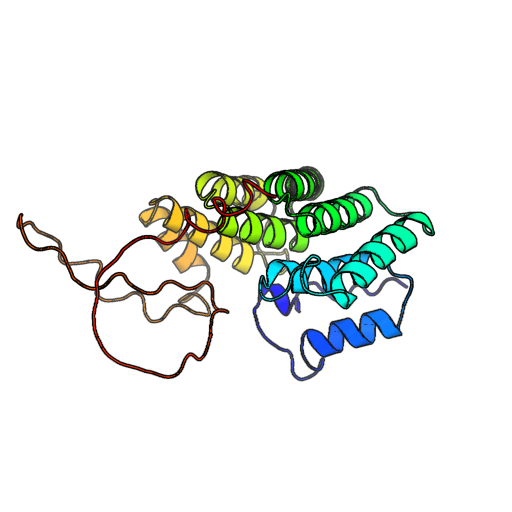A . ASP A 1 111 ? -5.810 -11.426 -7.825 1.00 93.94 111 ASP A CA 1
ATOM 842 C C . ASP A 1 111 ? -6.399 -10.188 -8.528 1.00 93.94 111 ASP A C 1
ATOM 844 O O . ASP A 1 111 ? -7.319 -10.278 -9.344 1.00 93.94 111 ASP A O 1
ATOM 848 N N . HIS A 1 112 ? -5.847 -9.013 -8.225 1.00 93.31 112 HIS A N 1
ATOM 849 C CA . HIS A 1 112 ? -6.287 -7.700 -8.683 1.00 93.31 112 HIS A CA 1
ATOM 850 C C . HIS A 1 112 ? -5.080 -6.862 -9.148 1.00 93.31 112 HIS A C 1
ATOM 852 O O . HIS A 1 112 ? -4.691 -5.905 -8.473 1.00 93.31 112 HIS A O 1
ATOM 858 N N . PRO A 1 113 ? -4.496 -7.162 -10.325 1.00 92.19 113 PRO A N 1
ATOM 859 C CA . PRO A 1 113 ? -3.282 -6.492 -10.810 1.00 92.19 113 PRO A CA 1
ATOM 860 C C . PRO A 1 113 ? -3.466 -4.989 -11.064 1.00 92.19 113 PRO A C 1
ATOM 862 O O . PRO A 1 113 ? -2.492 -4.241 -11.128 1.00 92.19 113 PRO A O 1
ATOM 865 N N . THR A 1 114 ? -4.714 -4.529 -11.176 1.00 91.06 114 THR A N 1
ATOM 866 C CA . THR A 1 114 ? -5.078 -3.120 -11.367 1.00 91.06 114 THR A CA 1
ATOM 867 C C . THR A 1 114 ? -5.396 -2.388 -10.052 1.00 91.06 114 THR A C 1
ATOM 869 O O . THR A 1 114 ? -5.968 -1.295 -10.075 1.00 91.06 114 THR A O 1
ATOM 872 N N . ASP A 1 115 ? -5.081 -2.969 -8.888 1.00 92.31 115 ASP A N 1
ATOM 873 C CA . ASP A 1 115 ? -5.223 -2.288 -7.597 1.00 92.31 115 ASP A CA 1
ATOM 874 C C . ASP A 1 115 ? -4.065 -1.304 -7.359 1.00 92.31 115 ASP A C 1
ATOM 876 O O . ASP A 1 115 ? -2.999 -1.655 -6.855 1.00 92.31 115 ASP A O 1
ATOM 880 N N . MET A 1 116 ? -4.301 -0.037 -7.703 1.00 89.31 116 MET A N 1
ATOM 881 C CA . MET A 1 116 ? -3.325 1.042 -7.532 1.00 89.31 116 MET A CA 1
ATOM 882 C C . MET A 1 116 ? -2.907 1.265 -6.072 1.00 89.31 116 MET A C 1
ATOM 884 O O . MET A 1 116 ? -1.761 1.630 -5.816 1.00 89.31 116 MET A O 1
ATOM 888 N N . LEU A 1 117 ? -3.818 1.075 -5.111 1.00 90.50 117 LEU A N 1
ATOM 889 C CA . LEU A 1 117 ? -3.508 1.311 -3.702 1.00 90.50 117 LEU A CA 1
ATOM 890 C C . LEU A 1 117 ? -2.508 0.265 -3.209 1.00 90.50 117 LEU A C 1
ATOM 892 O O . LEU A 1 117 ? -1.489 0.625 -2.626 1.00 90.50 117 LEU A O 1
ATOM 896 N N . ALA A 1 118 ? -2.779 -1.011 -3.504 1.00 93.25 118 ALA A N 1
ATOM 897 C CA . ALA A 1 118 ? -1.879 -2.109 -3.161 1.00 93.25 118 ALA A CA 1
ATOM 898 C C . ALA A 1 118 ? -0.510 -1.931 -3.831 1.00 93.25 118 ALA A C 1
ATOM 900 O O . ALA A 1 118 ? 0.510 -2.080 -3.165 1.00 93.25 118 ALA A O 1
ATOM 901 N N . LEU A 1 119 ? -0.493 -1.534 -5.110 1.00 93.19 119 LEU A N 1
ATOM 902 C CA . LEU A 1 119 ? 0.740 -1.305 -5.865 1.00 93.19 119 LEU A CA 1
ATOM 903 C C . LEU A 1 119 ? 1.582 -0.174 -5.274 1.00 93.19 119 LEU A C 1
ATOM 905 O O . LEU A 1 119 ? 2.796 -0.304 -5.141 1.00 93.19 119 LEU A O 1
ATOM 909 N N . LYS A 1 120 ? 0.953 0.951 -4.923 1.00 90.75 120 LYS A N 1
ATOM 910 C CA . LYS A 1 120 ? 1.680 2.099 -4.380 1.00 90.75 120 LYS A CA 1
ATOM 911 C C . LYS A 1 120 ? 2.201 1.814 -2.973 1.00 90.75 120 LYS A C 1
ATOM 913 O O . LYS A 1 120 ? 3.339 2.162 -2.673 1.00 90.75 120 LYS A O 1
ATOM 918 N N . PHE A 1 121 ? 1.399 1.146 -2.144 1.00 91.38 121 PHE A N 1
ATOM 919 C CA . PHE A 1 121 ? 1.789 0.778 -0.786 1.00 91.38 121 PHE A CA 1
ATOM 920 C C . PHE A 1 121 ? 2.907 -0.272 -0.775 1.00 91.38 121 PHE A C 1
ATOM 922 O O . PHE A 1 121 ? 3.871 -0.109 -0.027 1.00 91.38 121 PHE A O 1
ATOM 929 N N . SER A 1 122 ? 2.843 -1.297 -1.636 1.00 93.94 122 SER A N 1
ATOM 930 C CA . SER A 1 122 ? 3.931 -2.274 -1.760 1.00 93.94 122 SER A CA 1
ATOM 931 C C . SER A 1 122 ? 5.210 -1.629 -2.290 1.00 93.94 122 SER A C 1
ATOM 933 O O . SER A 1 122 ? 6.283 -1.871 -1.740 1.00 93.94 122 SER A O 1
ATOM 935 N N . HIS A 1 123 ? 5.107 -0.757 -3.298 1.00 91.75 123 HIS A N 1
ATOM 936 C CA . HIS A 1 123 ? 6.248 -0.032 -3.851 1.00 91.75 123 HIS A CA 1
ATOM 937 C C . HIS A 1 123 ? 6.949 0.837 -2.795 1.00 91.75 123 HIS A C 1
ATOM 939 O O . HIS A 1 123 ? 8.166 0.744 -2.638 1.00 91.75 123 HIS A O 1
ATOM 945 N N . ASP A 1 124 ? 6.197 1.648 -2.044 1.00 89.12 124 ASP A N 1
ATOM 946 C CA . ASP A 1 124 ? 6.761 2.511 -0.997 1.00 89.12 124 ASP A CA 1
ATOM 947 C C . ASP A 1 124 ? 7.385 1.680 0.135 1.00 89.12 124 ASP A C 1
ATOM 949 O O . ASP A 1 124 ? 8.490 1.972 0.593 1.00 89.12 124 ASP A O 1
ATOM 953 N N . ALA A 1 125 ? 6.737 0.584 0.534 1.00 89.88 125 ALA A N 1
ATOM 954 C CA . ALA A 1 125 ? 7.270 -0.315 1.550 1.00 89.88 125 ALA A CA 1
ATOM 955 C C . ALA A 1 125 ? 8.561 -1.026 1.102 1.00 89.88 125 ALA A C 1
ATOM 957 O O . ALA A 1 125 ? 9.510 -1.125 1.885 1.00 89.88 125 ALA A O 1
ATOM 958 N N . TYR A 1 126 ? 8.647 -1.478 -0.155 1.00 91.94 126 TYR A N 1
ATOM 959 C CA . TYR A 1 126 ? 9.887 -2.039 -0.701 1.00 91.94 126 TYR A CA 1
ATOM 960 C C . TYR A 1 126 ? 11.005 -1.004 -0.789 1.00 91.94 126 TYR A C 1
ATOM 962 O O . TYR A 1 126 ? 12.160 -1.344 -0.520 1.00 91.94 126 TYR A O 1
ATOM 970 N N . PHE A 1 127 ? 10.670 0.247 -1.107 1.00 87.75 127 PHE A N 1
ATOM 971 C CA . PHE A 1 127 ? 11.628 1.346 -1.091 1.00 87.75 127 PHE A CA 1
ATOM 972 C C . PHE A 1 127 ? 12.217 1.550 0.314 1.00 87.75 127 PHE A C 1
ATOM 974 O O . PHE A 1 127 ? 13.438 1.604 0.456 1.00 87.75 127 PHE A O 1
ATOM 981 N N . TYR A 1 128 ? 11.388 1.555 1.365 1.00 84.62 128 TYR A N 1
ATOM 982 C CA . TYR A 1 128 ? 11.868 1.670 2.753 1.00 84.62 128 TYR A CA 1
ATOM 983 C C . TYR A 1 128 ? 12.735 0.489 3.202 1.00 84.62 128 TYR A C 1
ATOM 985 O O . TYR A 1 128 ? 13.660 0.667 3.993 1.00 84.62 128 TYR A O 1
ATOM 993 N N . LEU A 1 129 ? 12.461 -0.712 2.688 1.00 88.19 129 LEU A N 1
ATOM 994 C CA . LEU A 1 129 ? 13.245 -1.918 2.966 1.00 88.19 129 LEU A CA 1
ATOM 995 C C . LEU A 1 129 ? 14.548 -2.010 2.153 1.00 88.19 129 LEU A C 1
ATOM 997 O O . LEU A 1 129 ? 15.376 -2.877 2.434 1.00 88.19 129 LEU A O 1
ATOM 1001 N N . GLY A 1 130 ? 14.733 -1.160 1.138 1.00 89.62 130 GLY A N 1
ATOM 1002 C CA . GLY A 1 130 ? 15.849 -1.260 0.194 1.00 89.62 130 GLY A CA 1
ATOM 1003 C C . GLY A 1 130 ? 15.743 -2.456 -0.763 1.00 89.62 130 GLY A C 1
ATOM 1004 O O . GLY A 1 130 ? 16.736 -2.867 -1.359 1.00 89.62 130 GLY A O 1
ATOM 1005 N N . TYR A 1 131 ? 14.551 -3.035 -0.923 1.00 92.56 131 TYR A N 1
ATOM 1006 C CA . TYR A 1 131 ? 14.293 -4.209 -1.765 1.00 92.56 131 TYR A CA 1
ATOM 1007 C C . TYR A 1 131 ? 14.020 -3.787 -3.217 1.00 92.56 131 TYR A C 1
ATOM 1009 O O . TYR A 1 131 ? 12.924 -3.966 -3.752 1.00 92.56 131 TYR A O 1
ATOM 1017 N N . GLN A 1 132 ? 15.027 -3.177 -3.851 1.00 90.38 132 GLN A N 1
ATOM 1018 C CA . GLN A 1 132 ? 14.921 -2.549 -5.177 1.00 90.38 132 GLN A CA 1
ATOM 1019 C C . GLN A 1 132 ? 14.509 -3.535 -6.284 1.00 90.38 132 GLN A C 1
ATOM 1021 O O . GLN A 1 132 ? 13.713 -3.190 -7.159 1.00 90.38 132 GLN A O 1
ATOM 1026 N N . GLU A 1 133 ? 15.008 -4.774 -6.246 1.00 92.56 133 GLU A N 1
ATOM 1027 C CA . GLU A 1 133 ? 14.650 -5.801 -7.233 1.00 92.56 133 GLU A CA 1
ATOM 1028 C C . GLU A 1 133 ? 13.185 -6.220 -7.096 1.00 92.56 133 GLU A C 1
ATOM 1030 O O . GLU A 1 133 ? 12.457 -6.261 -8.086 1.00 92.56 133 GLU A O 1
ATOM 1035 N N . GLN A 1 134 ? 12.723 -6.450 -5.866 1.00 93.06 134 GLN A N 1
ATOM 1036 C CA . GLN A 1 134 ? 11.341 -6.818 -5.566 1.00 93.06 134 GLN A CA 1
ATOM 1037 C C . GLN A 1 134 ? 10.379 -5.684 -5.927 1.00 93.06 134 GLN A C 1
ATOM 1039 O O . GLN A 1 134 ? 9.321 -5.947 -6.499 1.00 93.06 134 GLN A O 1
ATOM 1044 N N . MET A 1 135 ? 10.772 -4.435 -5.660 1.00 93.00 135 MET A N 1
ATOM 1045 C CA . MET A 1 135 ? 10.039 -3.234 -6.063 1.00 93.00 135 MET A CA 1
ATOM 1046 C C . MET A 1 135 ? 9.840 -3.189 -7.582 1.00 93.00 135 MET A C 1
ATOM 1048 O O . MET A 1 135 ? 8.710 -3.061 -8.054 1.00 93.00 135 MET A O 1
ATOM 1052 N N . ARG A 1 136 ? 10.919 -3.356 -8.361 1.00 93.69 136 ARG A N 1
ATOM 1053 C CA . ARG A 1 136 ? 10.845 -3.414 -9.829 1.00 93.69 136 ARG A CA 1
ATOM 1054 C C . ARG A 1 136 ? 9.976 -4.578 -10.297 1.00 93.69 136 ARG A C 1
ATOM 1056 O O . ARG A 1 136 ? 9.122 -4.391 -11.163 1.00 93.69 136 ARG A O 1
ATOM 1063 N N . ASP A 1 137 ? 10.219 -5.772 -9.768 1.00 94.69 137 ASP A N 1
ATOM 1064 C CA . ASP A 1 137 ? 9.601 -7.004 -10.255 1.00 94.69 137 ASP A CA 1
ATOM 1065 C C . ASP A 1 137 ? 8.109 -7.070 -9.918 1.00 94.69 137 ASP A C 1
ATOM 1067 O O . ASP A 1 137 ? 7.332 -7.595 -10.714 1.00 94.69 137 ASP A O 1
ATOM 1071 N N . SER A 1 138 ? 7.693 -6.501 -8.783 1.00 94.12 138 SER A N 1
ATOM 1072 C CA . SER A 1 138 ? 6.280 -6.307 -8.440 1.00 94.12 138 SER A CA 1
ATOM 1073 C C . SER A 1 138 ? 5.553 -5.508 -9.516 1.00 94.12 138 SER A C 1
ATOM 1075 O O . SER A 1 138 ? 4.578 -5.985 -10.106 1.00 94.12 138 SER A O 1
ATOM 1077 N N . VAL A 1 139 ? 6.097 -4.342 -9.869 1.00 93.38 139 VAL A N 1
ATOM 1078 C CA . VAL A 1 139 ? 5.502 -3.484 -10.895 1.00 93.38 139 VAL A CA 1
ATOM 1079 C C . VAL A 1 139 ? 5.560 -4.163 -12.264 1.00 93.38 139 VAL A C 1
ATOM 1081 O O . VAL A 1 139 ? 4.575 -4.142 -12.996 1.00 93.38 139 VAL A O 1
ATOM 1084 N N . ALA A 1 140 ? 6.670 -4.829 -12.599 1.00 93.75 140 ALA A N 1
ATOM 1085 C CA . ALA A 1 140 ? 6.828 -5.551 -13.862 1.00 93.75 140 ALA A CA 1
ATOM 1086 C C . ALA A 1 140 ? 5.777 -6.657 -14.054 1.00 93.75 140 ALA A C 1
ATOM 1088 O O . ALA A 1 140 ? 5.316 -6.863 -15.176 1.00 93.75 140 ALA A O 1
ATOM 1089 N N . ARG A 1 141 ? 5.382 -7.355 -12.977 1.00 94.81 141 ARG A N 1
ATOM 1090 C CA . ARG A 1 141 ? 4.346 -8.401 -13.025 1.00 94.81 141 ARG A CA 1
ATOM 1091 C C . ARG A 1 141 ? 2.974 -7.842 -13.372 1.00 94.81 141 ARG A C 1
ATOM 1093 O O . ARG A 1 141 ? 2.253 -8.458 -14.153 1.00 94.81 141 ARG A O 1
ATOM 1100 N N . VAL A 1 142 ? 2.610 -6.701 -12.791 1.00 94.44 142 VAL A N 1
ATOM 1101 C CA . VAL A 1 142 ? 1.285 -6.111 -13.012 1.00 94.44 142 VAL A CA 1
ATOM 1102 C C . VAL A 1 142 ? 1.234 -5.234 -14.259 1.00 94.44 142 VAL A C 1
ATOM 1104 O O . VAL A 1 142 ? 0.165 -5.084 -14.841 1.00 94.44 142 VAL A O 1
ATOM 1107 N N . TYR A 1 143 ? 2.372 -4.694 -14.707 1.00 91.38 143 TYR A N 1
ATOM 1108 C CA . TYR A 1 143 ? 2.470 -3.745 -15.820 1.00 91.38 143 TYR A CA 1
ATOM 1109 C C . TYR A 1 143 ? 1.690 -4.149 -17.089 1.00 91.38 143 TYR A C 1
ATOM 1111 O O . TYR A 1 143 ? 0.980 -3.293 -17.615 1.00 91.38 143 TYR A O 1
ATOM 1119 N N . PRO A 1 144 ? 1.713 -5.415 -17.562 1.00 91.81 144 PRO A N 1
ATOM 1120 C CA . PRO A 1 144 ? 0.953 -5.825 -18.747 1.00 91.81 144 PRO A CA 1
ATOM 1121 C C . PRO A 1 144 ? -0.569 -5.664 -18.620 1.00 91.81 144 PRO A C 1
ATOM 1123 O O . PRO A 1 144 ? -1.255 -5.566 -19.634 1.00 91.81 144 PRO A O 1
ATOM 1126 N N . PHE A 1 145 ? -1.101 -5.634 -17.396 1.00 91.12 145 PHE A N 1
ATOM 1127 C CA . PHE A 1 145 ? -2.530 -5.455 -17.132 1.00 91.12 145 PHE A CA 1
ATOM 1128 C C . PHE A 1 145 ? -2.954 -3.980 -17.114 1.00 91.12 145 PHE A C 1
ATOM 1130 O O . PHE A 1 145 ? -4.148 -3.698 -17.120 1.00 91.12 145 PHE A O 1
ATOM 1137 N N . TRP A 1 146 ? -2.006 -3.036 -17.106 1.00 89.62 146 TRP A N 1
ATOM 1138 C CA . TRP A 1 146 ? -2.273 -1.596 -17.109 1.00 89.62 146 TRP A CA 1
ATOM 1139 C C . TRP A 1 146 ? -2.302 -1.047 -18.537 1.00 89.62 146 TRP A C 1
ATOM 1141 O O . TRP A 1 146 ? -1.330 -0.468 -19.027 1.00 89.62 146 TRP A O 1
ATOM 1151 N N . THR A 1 147 ? -3.436 -1.224 -19.214 1.00 87.06 147 THR A N 1
ATOM 1152 C CA . THR A 1 147 ? -3.669 -0.681 -20.558 1.00 87.06 147 THR A CA 1
ATOM 1153 C C . THR A 1 147 ? -3.847 0.849 -20.532 1.00 87.06 147 THR A C 1
ATOM 1155 O O . THR A 1 147 ? -4.211 1.414 -19.496 1.00 87.06 147 THR A O 1
ATOM 1158 N N . PRO A 1 148 ? -3.599 1.565 -21.648 1.00 83.06 148 PRO A N 1
ATOM 1159 C CA . PRO A 1 148 ? -3.735 3.030 -21.712 1.00 83.06 148 PRO A CA 1
ATOM 1160 C C . PRO A 1 148 ? -5.130 3.557 -21.334 1.00 83.06 148 PRO A C 1
ATOM 1162 O O . PRO A 1 148 ? -5.272 4.673 -20.840 1.00 83.06 148 PRO A O 1
ATOM 1165 N N . ASP A 1 149 ? -6.151 2.741 -21.560 1.00 84.38 149 ASP A N 1
ATOM 1166 C CA . ASP A 1 149 ? -7.561 2.954 -21.238 1.00 84.38 149 ASP A CA 1
ATOM 1167 C C . ASP A 1 149 ? -7.857 2.903 -19.728 1.00 84.38 149 ASP A C 1
ATOM 1169 O O . ASP A 1 149 ? -8.832 3.513 -19.272 1.00 84.38 149 ASP A O 1
ATOM 1173 N N . ILE A 1 150 ? -6.996 2.263 -18.930 1.00 83.50 150 ILE A N 1
ATOM 1174 C CA . ILE A 1 150 ? -7.117 2.247 -17.471 1.00 83.50 150 ILE A CA 1
ATOM 1175 C C . ILE A 1 150 ? -6.592 3.574 -16.895 1.00 83.50 150 ILE A C 1
ATOM 1177 O O . ILE A 1 150 ? -5.463 3.985 -17.191 1.00 83.50 150 ILE A O 1
ATOM 1181 N N . PRO A 1 151 ? -7.371 4.259 -16.032 1.00 81.25 151 PRO A N 1
ATOM 1182 C CA . PRO A 1 151 ? -6.907 5.459 -15.347 1.00 81.25 151 PRO A CA 1
ATOM 1183 C C . PRO A 1 151 ? -5.598 5.212 -14.591 1.00 81.25 151 PRO A C 1
ATOM 1185 O O . PRO A 1 151 ? -5.433 4.178 -13.956 1.00 81.25 151 PRO A O 1
ATOM 1188 N N . LEU A 1 152 ? -4.697 6.198 -14.605 1.00 82.19 152 LEU A N 1
ATOM 1189 C CA . LEU A 1 152 ? -3.387 6.155 -13.935 1.00 82.19 152 LEU A CA 1
ATOM 1190 C C . LEU A 1 152 ? -2.359 5.177 -14.539 1.00 82.19 152 LEU A C 1
ATOM 1192 O O . LEU A 1 152 ? -1.266 5.046 -13.990 1.00 82.19 152 LEU A O 1
ATOM 1196 N N . SER A 1 153 ? -2.635 4.556 -15.689 1.00 83.94 153 SER A N 1
ATOM 1197 C CA . SER A 1 153 ? -1.675 3.694 -16.403 1.00 83.94 153 SER A CA 1
ATOM 1198 C C . SER A 1 153 ? -0.337 4.390 -16.706 1.00 83.94 153 SER A C 1
ATOM 1200 O O . SER A 1 153 ? 0.731 3.793 -16.560 1.00 83.94 153 SER A O 1
ATOM 1202 N N . SER A 1 154 ? -0.366 5.688 -17.029 1.00 84.38 154 SER A N 1
ATOM 1203 C CA . SER A 1 154 ? 0.839 6.513 -17.202 1.00 84.38 154 SER A CA 1
ATOM 1204 C C . SER A 1 154 ? 1.675 6.641 -15.922 1.00 84.38 154 SER A C 1
ATOM 1206 O O . SER A 1 154 ? 2.903 6.643 -15.992 1.00 84.38 154 SER A O 1
ATOM 1208 N N . TYR A 1 155 ? 1.036 6.683 -14.749 1.00 84.12 155 TYR A N 1
ATOM 1209 C CA . TYR A 1 155 ? 1.730 6.719 -13.460 1.00 84.12 155 TYR A CA 1
ATOM 1210 C C . TYR A 1 155 ? 2.384 5.377 -13.152 1.00 84.12 155 TYR A C 1
ATOM 1212 O O . TYR A 1 155 ? 3.543 5.361 -12.750 1.00 84.12 155 TYR A O 1
ATOM 1220 N N . VAL A 1 156 ? 1.706 4.255 -13.418 1.00 87.56 156 VAL A N 1
ATOM 1221 C CA . VAL A 1 156 ? 2.308 2.915 -13.269 1.00 87.56 156 VAL A CA 1
ATOM 1222 C C . VAL A 1 156 ? 3.549 2.770 -14.139 1.00 87.56 156 VAL A C 1
ATOM 1224 O O . VAL A 1 156 ? 4.561 2.227 -13.702 1.00 87.56 156 VAL A O 1
ATOM 1227 N N . LYS A 1 157 ? 3.514 3.326 -15.351 1.00 87.69 157 LYS A N 1
ATOM 1228 C CA . LYS A 1 157 ? 4.675 3.379 -16.241 1.00 87.69 157 LYS A CA 1
ATOM 1229 C C . LYS A 1 157 ? 5.832 4.190 -15.649 1.00 87.69 157 LYS A C 1
ATOM 1231 O O . LYS A 1 157 ? 6.978 3.753 -15.734 1.00 87.69 157 LYS A O 1
ATOM 1236 N N . GLY A 1 158 ? 5.538 5.317 -15.000 1.00 85.81 158 GLY A N 1
ATOM 1237 C CA . GLY A 1 158 ? 6.520 6.099 -14.243 1.00 85.81 158 GLY A CA 1
ATOM 1238 C C . GLY A 1 158 ? 7.113 5.329 -13.056 1.00 85.81 158 GLY A C 1
ATOM 1239 O O . GLY A 1 158 ? 8.332 5.291 -12.903 1.00 85.81 158 GLY A O 1
ATOM 1240 N N . ILE A 1 159 ? 6.272 4.650 -12.270 1.00 89.25 159 ILE A N 1
ATOM 1241 C CA . ILE A 1 159 ? 6.693 3.790 -11.149 1.00 89.25 159 ILE A CA 1
ATOM 1242 C C . ILE A 1 159 ? 7.607 2.662 -11.661 1.00 89.25 159 ILE A C 1
ATOM 1244 O O . ILE A 1 159 ? 8.663 2.399 -11.087 1.00 89.25 159 ILE A O 1
ATOM 1248 N N . TYR A 1 160 ? 7.265 2.041 -12.792 1.00 91.19 160 TYR A N 1
ATOM 1249 C CA . TYR A 1 160 ? 8.097 0.997 -13.388 1.00 91.19 160 TYR A CA 1
ATOM 1250 C C . TYR A 1 160 ? 9.442 1.536 -13.887 1.00 91.19 160 TYR A C 1
ATOM 1252 O O . TYR A 1 160 ? 10.490 0.941 -13.631 1.00 91.19 160 TYR A O 1
ATOM 1260 N N . SER A 1 161 ? 9.426 2.692 -14.556 1.00 88.88 161 SER A N 1
ATOM 1261 C CA . SER A 1 161 ? 10.642 3.389 -14.980 1.00 88.88 161 SER A CA 1
ATOM 1262 C C . SER A 1 161 ? 11.564 3.692 -13.797 1.00 88.88 161 SER A C 1
ATOM 1264 O O . SER A 1 161 ? 12.780 3.558 -13.927 1.00 88.88 161 SER A O 1
ATOM 1266 N N . PHE A 1 162 ? 11.006 4.079 -12.649 1.00 87.31 162 PHE A N 1
ATOM 1267 C CA . PHE A 1 162 ? 11.773 4.310 -11.428 1.00 87.31 162 PHE A CA 1
ATOM 1268 C C . PHE A 1 162 ? 12.422 3.017 -10.908 1.00 87.31 162 PHE A C 1
ATOM 1270 O O . PHE A 1 162 ? 13.630 2.989 -10.690 1.00 87.31 162 PHE A O 1
ATOM 1277 N N . GLY A 1 163 ? 11.676 1.910 -10.819 1.00 89.00 163 GLY A N 1
ATOM 1278 C CA . GLY A 1 163 ? 12.244 0.613 -10.420 1.00 89.00 163 GLY A CA 1
ATOM 1279 C C . GLY A 1 163 ? 13.347 0.100 -11.362 1.00 89.00 163 GLY A C 1
ATOM 1280 O O . GLY A 1 163 ? 14.315 -0.525 -10.925 1.00 89.00 163 GLY A O 1
ATOM 1281 N N . LEU A 1 164 ? 13.253 0.390 -12.662 1.00 88.00 164 LEU A N 1
ATOM 1282 C CA . LEU A 1 164 ? 14.320 0.088 -13.623 1.00 88.00 164 LEU A CA 1
ATOM 1283 C C . LEU A 1 164 ? 15.577 0.930 -13.372 1.00 88.00 164 LEU A C 1
ATOM 1285 O O . LEU A 1 164 ? 16.685 0.403 -13.440 1.00 88.00 164 LEU A O 1
ATOM 1289 N N . MET A 1 165 ? 15.413 2.212 -13.050 1.00 89.81 165 MET A N 1
ATOM 1290 C CA . MET A 1 165 ? 16.525 3.105 -12.719 1.00 89.81 165 MET A CA 1
ATOM 1291 C C . MET A 1 165 ? 17.249 2.659 -11.442 1.00 89.81 165 MET A C 1
ATOM 1293 O O . MET A 1 165 ? 18.474 2.550 -11.448 1.00 89.81 165 MET A O 1
ATOM 1297 N N . GLU A 1 166 ? 16.501 2.319 -10.389 1.00 87.75 166 GLU A N 1
ATOM 1298 C CA . GLU A 1 166 ? 17.051 1.836 -9.110 1.00 87.75 166 GLU A CA 1
ATOM 1299 C C . GLU A 1 166 ? 17.801 0.500 -9.242 1.00 87.75 166 GLU A C 1
ATOM 1301 O O . GLU A 1 166 ? 18.655 0.182 -8.424 1.00 87.75 166 GLU A O 1
ATOM 1306 N N . THR A 1 167 ? 17.534 -0.267 -10.303 1.00 91.06 167 THR A N 1
ATOM 1307 C CA . THR A 1 167 ? 18.219 -1.538 -10.602 1.00 91.06 167 THR A CA 1
ATOM 1308 C C . THR A 1 167 ? 19.228 -1.424 -11.753 1.00 91.06 167 THR A C 1
ATOM 1310 O O . THR A 1 167 ? 19.621 -2.431 -12.342 1.00 91.06 167 THR A O 1
ATOM 1313 N N . ASN A 1 168 ? 19.679 -0.204 -12.063 1.00 90.81 168 ASN A N 1
ATOM 1314 C CA . ASN A 1 168 ? 20.708 0.113 -13.065 1.00 90.81 168 ASN A CA 1
ATOM 1315 C C . ASN A 1 168 ? 20.339 -0.221 -14.527 1.00 90.81 168 ASN A C 1
ATOM 1317 O O . ASN A 1 168 ? 21.212 -0.313 -15.390 1.00 90.81 168 ASN A O 1
ATOM 1321 N N . LEU A 1 169 ? 19.051 -0.376 -14.846 1.00 89.50 169 LEU A N 1
ATOM 1322 C CA . LEU A 1 169 ? 18.544 -0.614 -16.206 1.00 89.50 169 LEU A CA 1
ATOM 1323 C C . LEU A 1 169 ? 18.171 0.711 -16.895 1.00 89.50 169 LEU A C 1
ATOM 1325 O O . LEU A 1 169 ? 17.042 0.897 -17.360 1.00 89.50 169 LEU A O 1
ATOM 1329 N N . TYR A 1 170 ? 19.128 1.639 -16.952 1.00 86.31 170 TYR A N 1
ATOM 1330 C CA . TYR A 1 170 ? 18.902 3.036 -17.343 1.00 86.31 170 TYR A CA 1
ATOM 1331 C C . TYR A 1 170 ? 18.336 3.211 -18.756 1.00 86.31 170 TYR A C 1
ATOM 1333 O O . TYR A 1 170 ? 17.372 3.954 -18.928 1.00 86.31 170 TYR A O 1
ATOM 1341 N N . ASP A 1 171 ? 18.846 2.472 -19.745 1.00 89.00 171 ASP A N 1
ATOM 1342 C CA . ASP A 1 171 ? 18.366 2.563 -21.135 1.00 89.00 171 ASP A CA 1
ATOM 1343 C C . ASP A 1 171 ? 16.870 2.225 -21.249 1.00 89.00 171 ASP A C 1
ATOM 1345 O O . ASP A 1 171 ? 16.115 2.839 -22.009 1.00 89.00 171 ASP A O 1
ATOM 1349 N N . ARG A 1 172 ? 16.417 1.238 -20.463 1.00 87.38 172 ARG A N 1
ATOM 1350 C CA . ARG A 1 172 ? 15.008 0.823 -20.429 1.00 87.38 172 ARG A CA 1
ATOM 1351 C C . ARG A 1 172 ? 14.151 1.845 -19.691 1.00 87.38 172 ARG A C 1
ATOM 1353 O O . ARG A 1 172 ? 13.042 2.128 -20.143 1.00 87.38 172 ARG A O 1
ATOM 1360 N N . ALA A 1 173 ? 14.667 2.395 -18.593 1.00 86.19 173 ALA A N 1
ATOM 1361 C CA . ALA A 1 173 ? 14.000 3.449 -17.839 1.00 86.19 173 ALA A CA 1
ATOM 1362 C C . ALA A 1 173 ? 13.775 4.694 -18.714 1.00 86.19 173 ALA A C 1
ATOM 1364 O O . ALA A 1 173 ? 12.648 5.165 -18.842 1.00 86.19 173 ALA A O 1
ATOM 1365 N N . GLU A 1 174 ? 14.811 5.177 -19.404 1.00 83.50 174 GLU A N 1
ATOM 1366 C CA . GLU A 1 174 ? 14.714 6.371 -20.251 1.00 83.50 174 GLU A CA 1
ATOM 1367 C C . GLU A 1 174 ? 13.688 6.193 -21.378 1.00 83.50 174 GLU A C 1
ATOM 1369 O O . GLU A 1 174 ? 12.875 7.087 -21.635 1.00 83.50 174 GLU A O 1
ATOM 1374 N N . LYS A 1 175 ? 13.684 5.025 -22.032 1.00 87.44 175 LYS A N 1
ATOM 1375 C CA . LYS A 1 175 ? 12.712 4.722 -23.087 1.00 87.44 175 LYS A CA 1
ATOM 1376 C C . LYS A 1 175 ? 11.274 4.797 -22.567 1.00 87.44 175 LYS A C 1
ATOM 1378 O O . LYS A 1 175 ? 10.435 5.444 -23.190 1.00 87.44 175 LYS A O 1
ATOM 1383 N N . LEU A 1 176 ? 10.999 4.180 -21.417 1.00 82.88 176 LEU A N 1
ATOM 1384 C CA . LEU A 1 176 ? 9.664 4.196 -20.815 1.00 82.88 176 LEU A CA 1
ATOM 1385 C C . LEU A 1 176 ? 9.248 5.594 -20.354 1.00 82.88 176 LEU A C 1
ATOM 1387 O O . LEU A 1 176 ? 8.100 5.978 -20.574 1.00 82.88 176 LEU A O 1
ATOM 1391 N N . ALA A 1 177 ? 10.169 6.365 -19.770 1.00 78.06 177 ALA A N 1
ATOM 1392 C CA . ALA A 1 177 ? 9.910 7.739 -19.349 1.00 78.06 177 ALA A CA 1
ATOM 1393 C C . ALA A 1 177 ? 9.555 8.646 -20.541 1.00 78.06 177 ALA A C 1
ATOM 1395 O O . ALA A 1 177 ? 8.607 9.429 -20.467 1.00 78.06 177 ALA A O 1
ATOM 1396 N N . LYS A 1 178 ? 10.252 8.501 -21.676 1.00 78.88 178 LYS A N 1
ATOM 1397 C CA . LYS A 1 178 ? 9.962 9.265 -22.904 1.00 78.88 178 LYS A CA 1
ATOM 1398 C C . LYS A 1 178 ? 8.556 9.003 -23.445 1.00 78.88 178 LYS A C 1
ATOM 1400 O O . LYS A 1 178 ? 7.911 9.929 -23.926 1.00 78.88 178 LYS A O 1
ATOM 1405 N N . GLU A 1 179 ? 8.060 7.775 -23.326 1.00 77.56 179 GLU A N 1
ATOM 1406 C CA . GLU A 1 179 ? 6.712 7.407 -23.772 1.00 77.56 179 GLU A CA 1
ATOM 1407 C C . GLU A 1 179 ? 5.588 7.997 -22.897 1.00 77.56 179 GLU A C 1
ATOM 1409 O O . GLU A 1 179 ? 4.443 8.042 -23.343 1.00 77.56 179 GLU A O 1
ATOM 1414 N N . VAL A 1 180 ? 5.879 8.442 -21.668 1.00 68.06 180 VAL A N 1
ATOM 1415 C CA . VAL A 1 180 ? 4.900 9.097 -20.774 1.00 68.06 180 VAL A CA 1
ATOM 1416 C C . VAL A 1 180 ? 4.743 10.593 -21.095 1.00 68.06 180 VAL A C 1
ATOM 1418 O O . VAL A 1 180 ? 3.744 11.197 -20.712 1.00 68.06 180 VAL A O 1
ATOM 1421 N N . GLY A 1 181 ? 5.666 11.173 -21.873 1.00 50.94 181 GLY A N 1
ATOM 1422 C CA . GLY A 1 181 ? 5.601 12.566 -22.312 1.00 50.94 181 GLY A CA 1
ATOM 1423 C C . GLY A 1 181 ? 6.031 13.557 -21.229 1.00 50.94 181 GLY A C 1
ATOM 1424 O O . GLY A 1 181 ? 5.203 14.266 -20.669 1.00 50.94 181 GLY A O 1
ATOM 1425 N N . GLY A 1 182 ? 7.341 13.654 -20.986 1.00 43.84 182 GLY A N 1
ATOM 1426 C CA . GLY A 1 182 ? 7.948 14.727 -20.188 1.00 43.84 182 GLY A CA 1
ATOM 1427 C C . GLY A 1 182 ? 8.584 14.265 -18.872 1.00 43.84 182 GLY A C 1
ATOM 1428 O O . GLY A 1 182 ? 8.376 13.128 -18.449 1.00 43.84 182 GLY A O 1
ATOM 1429 N N . PRO A 1 183 ? 9.419 15.122 -18.250 1.00 38.66 183 PRO A N 1
ATOM 1430 C CA . PRO A 1 183 ? 10.137 14.783 -17.027 1.00 38.66 183 PRO A CA 1
ATOM 1431 C C . PRO A 1 183 ? 9.140 14.442 -15.915 1.00 38.66 183 PRO A C 1
ATOM 1433 O O . PRO A 1 183 ? 8.049 15.011 -15.867 1.00 38.66 183 PRO A O 1
ATOM 1436 N N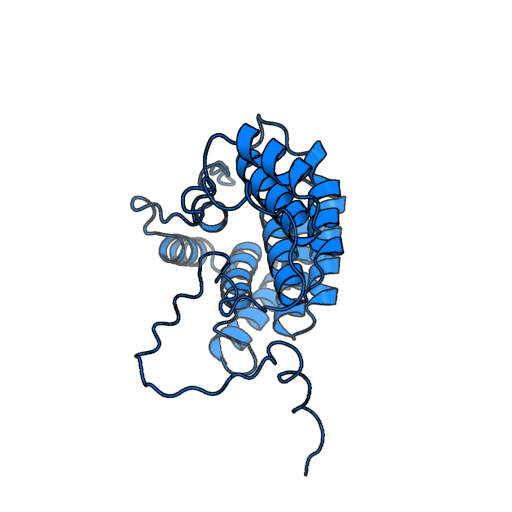 . PHE A 1 184 ? 9.515 13.504 -15.036 1.00 40.81 184 PHE A N 1
ATOM 1437 C CA . PHE A 1 184 ? 8.722 13.147 -13.858 1.00 40.81 184 PHE A CA 1
ATOM 1438 C C . PHE A 1 184 ? 8.173 14.418 -13.188 1.00 40.81 184 PHE A C 1
ATOM 1440 O O . PHE A 1 184 ? 8.924 15.389 -13.068 1.00 40.81 184 PHE A O 1
ATOM 1447 N N . PRO A 1 185 ? 6.925 14.439 -12.692 1.00 34.97 185 PRO A N 1
ATOM 1448 C CA . PRO A 1 185 ? 6.517 15.471 -11.747 1.00 34.97 185 PRO A CA 1
ATOM 1449 C C . PRO A 1 185 ? 7.419 15.346 -10.504 1.00 34.97 185 PRO A C 1
ATOM 1451 O O . PRO A 1 185 ? 7.219 14.475 -9.665 1.00 34.97 185 PRO A O 1
ATOM 1454 N N . GLY A 1 186 ? 8.493 16.146 -10.470 1.00 37.19 186 GLY A N 1
ATOM 1455 C CA . GLY A 1 186 ? 9.588 16.075 -9.494 1.00 37.19 186 GLY A CA 1
ATOM 1456 C C . GLY A 1 186 ? 11.007 15.946 -10.079 1.00 37.19 186 GLY A C 1
ATOM 1457 O O . GLY A 1 186 ? 11.968 16.212 -9.363 1.00 37.19 186 GLY A O 1
ATOM 1458 N N . ALA A 1 187 ? 11.176 15.601 -11.362 1.00 36.25 187 ALA A N 1
ATOM 1459 C CA . ALA A 1 187 ? 12.481 15.628 -12.025 1.00 36.25 187 ALA A CA 1
ATOM 1460 C C . ALA A 1 187 ? 12.690 16.976 -12.725 1.00 36.25 187 ALA A C 1
ATOM 1462 O O . ALA A 1 187 ? 11.960 17.341 -13.644 1.00 36.25 187 ALA A O 1
ATOM 1463 N N . GLY A 1 188 ? 13.725 17.709 -12.317 1.00 29.59 188 GLY A N 1
ATOM 1464 C CA . GLY A 1 188 ? 14.289 18.766 -13.154 1.00 29.59 188 GLY A CA 1
ATOM 1465 C C . GLY A 1 188 ? 14.810 18.206 -14.493 1.00 29.59 188 GLY A C 1
ATOM 1466 O O . GLY A 1 188 ? 14.902 16.987 -14.663 1.00 29.59 188 GLY A O 1
ATOM 1467 N N . PRO A 1 189 ? 15.143 19.072 -15.465 1.00 26.48 189 PRO A N 1
ATOM 1468 C CA . PRO A 1 189 ? 15.522 18.653 -16.814 1.00 26.48 189 PRO A CA 1
ATOM 1469 C C . PRO A 1 189 ? 16.700 17.659 -16.817 1.00 26.48 189 PRO A C 1
ATOM 1471 O O . PRO A 1 189 ? 17.790 17.953 -16.334 1.00 26.48 189 PRO A O 1
ATOM 1474 N N . LEU A 1 190 ? 16.469 16.479 -17.405 1.00 37.44 190 LEU A N 1
ATOM 1475 C CA . LEU A 1 190 ? 17.401 15.347 -17.558 1.00 37.44 190 LEU A CA 1
ATOM 1476 C C . LEU A 1 190 ? 18.416 15.530 -18.706 1.00 37.44 190 LEU A C 1
ATOM 1478 O O . LEU A 1 190 ? 18.813 14.570 -19.363 1.00 37.44 190 LEU A O 1
ATOM 1482 N N . GLY A 1 191 ? 18.844 16.757 -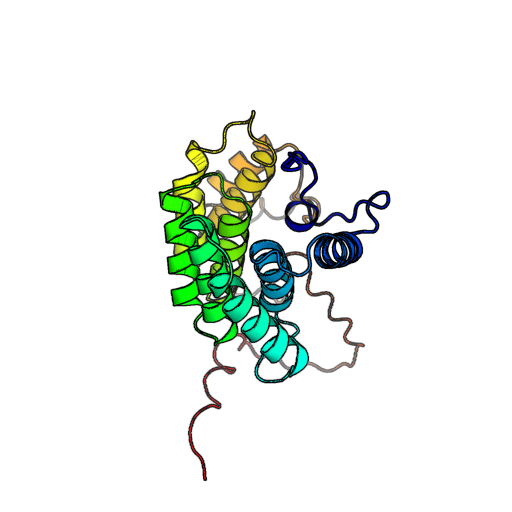18.984 1.00 28.03 191 GLY A N 1
ATOM 1483 C CA . GLY A 1 191 ? 19.757 17.043 -20.087 1.00 28.03 191 GLY A CA 1
ATOM 1484 C C . GLY A 1 191 ? 20.965 17.813 -19.596 1.00 28.03 191 GLY A C 1
ATOM 1485 O O . GLY A 1 191 ? 20.871 19.026 -19.547 1.00 28.03 191 GLY A O 1
ATOM 1486 N N . GLU A 1 192 ? 22.042 17.108 -19.214 1.00 25.97 192 GLU A N 1
ATOM 1487 C CA . GLU A 1 192 ? 23.442 17.531 -19.474 1.00 25.97 192 GLU A CA 1
ATOM 1488 C C . GLU A 1 192 ? 24.540 16.642 -18.853 1.00 25.97 192 GLU A C 1
ATOM 1490 O O . GLU A 1 192 ? 25.707 16.832 -19.174 1.00 25.97 192 GLU A O 1
ATOM 1495 N N . ARG A 1 193 ? 24.246 15.627 -18.022 1.00 28.61 193 ARG A N 1
ATOM 1496 C CA . ARG A 1 193 ? 25.322 14.820 -17.384 1.00 28.61 193 ARG A CA 1
ATOM 1497 C C . ARG A 1 193 ? 25.579 13.414 -17.924 1.00 28.61 193 ARG A C 1
ATOM 1499 O O . ARG A 1 193 ? 26.527 12.784 -17.472 1.00 28.61 193 ARG A O 1
ATOM 1506 N N . CYS A 1 194 ? 24.814 12.929 -18.903 1.00 31.30 194 CYS A N 1
ATOM 1507 C CA . CYS A 1 194 ? 25.015 11.572 -19.438 1.00 31.30 194 CYS A CA 1
ATOM 1508 C C . CYS A 1 194 ? 25.968 11.487 -20.647 1.00 31.30 194 CYS A C 1
ATOM 1510 O O . CYS A 1 194 ? 26.212 10.394 -21.147 1.00 31.30 194 CYS A O 1
ATOM 1512 N N . GLN A 1 195 ? 26.555 12.597 -21.111 1.00 27.16 195 GLN A N 1
ATOM 1513 C CA . GLN A 1 195 ? 27.553 12.583 -22.189 1.00 27.16 195 GLN A CA 1
ATOM 1514 C C . GLN A 1 195 ? 28.851 13.253 -21.732 1.00 27.16 195 GLN A C 1
ATOM 1516 O O . GLN A 1 195 ? 29.016 14.461 -21.846 1.00 27.16 195 GLN A O 1
ATOM 1521 N N . GLY A 1 196 ? 29.783 12.466 -21.195 1.00 26.73 196 GLY A N 1
ATOM 1522 C CA . GLY A 1 196 ? 31.116 12.966 -20.845 1.00 26.73 196 GLY A CA 1
ATOM 1523 C C . GLY A 1 196 ? 31.854 12.075 -19.855 1.00 26.73 196 GLY A C 1
ATOM 1524 O O . GLY A 1 196 ? 32.140 12.500 -18.744 1.00 26.73 196 GLY A O 1
ATOM 1525 N N . GLY A 1 197 ? 32.140 10.829 -20.238 1.00 25.20 197 GLY A N 1
ATOM 1526 C CA . GLY A 1 197 ? 32.783 9.850 -19.360 1.00 25.20 197 GLY A CA 1
ATOM 1527 C C . GLY A 1 197 ? 33.865 9.015 -20.040 1.00 25.20 197 GLY A C 1
ATOM 1528 O O . GLY A 1 197 ? 33.853 7.798 -19.907 1.00 25.20 197 GLY A O 1
ATOM 1529 N N . GLN A 1 198 ? 34.804 9.634 -20.764 1.00 27.08 198 GLN A N 1
ATOM 1530 C CA . GLN A 1 198 ? 36.094 8.994 -21.056 1.00 27.08 198 GLN A CA 1
ATOM 1531 C C . GLN A 1 198 ? 37.072 9.261 -19.898 1.00 27.08 198 GLN A C 1
ATOM 1533 O O . GLN A 1 198 ? 37.615 10.351 -19.756 1.00 27.08 198 GLN A O 1
ATOM 1538 N N . SER A 1 199 ? 37.246 8.230 -19.064 1.00 29.73 199 SER A N 1
ATOM 1539 C CA . SER A 1 199 ? 38.458 7.827 -18.322 1.00 29.73 199 SER A CA 1
ATOM 1540 C C . SER A 1 199 ? 39.396 8.893 -17.721 1.00 29.73 199 SER A C 1
ATOM 1542 O O . SER A 1 199 ? 40.182 9.487 -18.456 1.00 29.73 199 SER A O 1
ATOM 1544 N N . ARG A 1 200 ? 39.497 8.931 -16.3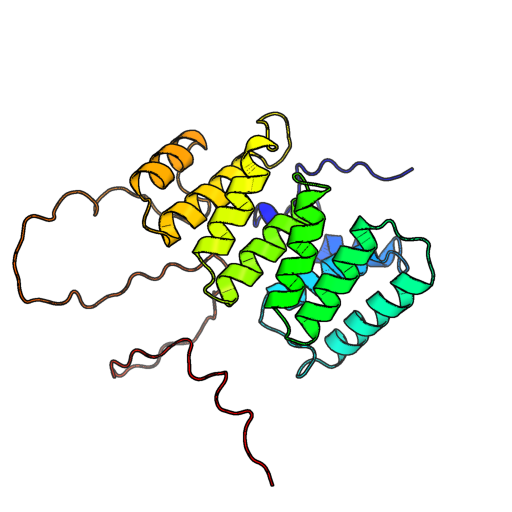77 1.00 21.94 200 ARG A N 1
ATOM 1545 C CA . ARG A 1 200 ? 40.775 8.962 -15.615 1.00 21.94 200 ARG A CA 1
ATOM 1546 C C . ARG A 1 200 ? 40.612 8.296 -14.232 1.00 21.94 200 ARG A C 1
ATOM 1548 O O . ARG A 1 200 ? 39.579 8.501 -13.598 1.00 21.94 200 ARG A O 1
ATOM 1555 N N . PRO A 1 201 ? 41.597 7.514 -13.746 1.00 27.44 201 PRO A N 1
ATOM 1556 C CA . PRO A 1 201 ? 41.571 6.926 -12.410 1.00 27.44 201 PRO A CA 1
ATOM 1557 C C . PRO A 1 201 ? 42.086 7.938 -11.375 1.00 27.44 201 PRO A C 1
ATOM 1559 O O . PRO A 1 201 ? 43.115 8.573 -11.589 1.00 27.44 201 PRO A O 1
ATOM 1562 N N . GLY A 1 202 ? 41.390 8.065 -10.242 1.00 28.30 202 GLY A N 1
ATOM 1563 C CA . GLY A 1 202 ? 41.875 8.831 -9.088 1.00 28.30 202 GLY A CA 1
ATOM 1564 C C . GLY A 1 202 ? 41.331 10.255 -8.949 1.00 28.30 202 GLY A C 1
ATOM 1565 O O . GLY A 1 202 ? 42.099 11.205 -8.910 1.00 28.30 202 GLY A O 1
ATOM 1566 N N . SER A 1 203 ? 40.014 10.407 -8.805 1.00 23.31 203 SER A N 1
ATOM 1567 C CA . SER A 1 203 ? 39.405 11.537 -8.083 1.00 23.31 203 SER A CA 1
ATOM 1568 C C . SER A 1 203 ? 37.939 11.213 -7.795 1.00 23.31 203 SER A C 1
ATOM 1570 O O . SER A 1 203 ? 37.140 11.085 -8.721 1.00 23.31 203 SER A O 1
ATOM 1572 N N . ALA A 1 204 ? 37.585 11.042 -6.522 1.00 24.19 204 ALA A N 1
ATOM 1573 C CA . ALA A 1 204 ? 36.202 10.852 -6.101 1.00 24.19 204 ALA A CA 1
ATOM 1574 C C . ALA A 1 204 ? 35.410 12.164 -6.287 1.00 24.19 204 ALA A C 1
ATOM 1576 O O . ALA A 1 204 ? 35.866 13.206 -5.808 1.00 24.19 204 ALA A O 1
ATOM 1577 N N . PRO A 1 205 ? 34.233 12.158 -6.938 1.00 24.48 205 PRO A N 1
ATOM 1578 C CA . PRO A 1 205 ? 33.375 13.330 -6.959 1.00 24.48 205 PRO A CA 1
ATOM 1579 C C . PRO A 1 205 ? 32.684 13.481 -5.595 1.00 24.48 205 PRO A C 1
ATOM 1581 O O . PRO A 1 205 ? 31.810 12.702 -5.214 1.00 24.48 205 PRO A O 1
ATOM 1584 N N . HIS A 1 206 ? 33.091 14.507 -4.846 1.00 25.56 206 HIS A N 1
ATOM 1585 C CA . HIS A 1 206 ? 32.368 15.030 -3.689 1.00 25.56 206 HIS A CA 1
ATOM 1586 C C . HIS A 1 206 ? 31.054 15.672 -4.153 1.00 25.56 206 HIS A C 1
ATOM 1588 O O . HIS A 1 206 ? 31.028 16.842 -4.520 1.00 25.56 206 HIS A O 1
ATOM 1594 N N . SER A 1 207 ? 29.978 14.891 -4.196 1.00 25.75 207 SER A N 1
ATOM 1595 C CA . SER A 1 207 ? 28.571 15.292 -3.999 1.00 25.75 207 SER A CA 1
ATOM 1596 C C . SER A 1 207 ? 27.682 14.174 -4.539 1.00 25.75 207 SER A C 1
ATOM 1598 O O . SER A 1 207 ? 27.528 14.001 -5.745 1.00 25.75 207 SER A O 1
ATOM 1600 N N . ALA A 1 208 ? 27.118 13.375 -3.633 1.00 24.19 208 ALA A N 1
ATOM 1601 C CA . ALA A 1 208 ? 26.054 12.451 -3.994 1.00 24.19 208 ALA A CA 1
ATOM 1602 C C . ALA A 1 208 ? 24.786 13.275 -4.302 1.00 24.19 208 ALA A C 1
ATOM 1604 O O . ALA A 1 208 ? 24.440 14.151 -3.505 1.00 24.19 208 ALA A O 1
ATOM 1605 N N . PRO A 1 209 ? 24.113 13.057 -5.442 1.00 25.06 209 PRO A N 1
ATOM 1606 C CA . PRO A 1 209 ? 22.901 13.790 -5.776 1.00 25.06 209 PRO A CA 1
ATOM 1607 C C . PRO A 1 209 ? 21.737 13.353 -4.874 1.00 25.06 209 PRO A C 1
ATOM 1609 O O . PRO A 1 209 ? 21.449 12.166 -4.736 1.00 25.06 209 PRO A O 1
ATOM 1612 N N . HIS A 1 210 ? 21.079 14.343 -4.265 1.00 28.09 210 HIS A N 1
ATOM 1613 C CA . HIS A 1 210 ? 19.791 14.216 -3.589 1.00 28.09 210 HIS A CA 1
ATOM 1614 C C . HIS A 1 210 ? 18.733 13.729 -4.592 1.00 28.09 210 HIS A C 1
ATOM 1616 O O . HIS A 1 210 ? 18.239 14.512 -5.400 1.00 28.09 210 HIS A O 1
ATOM 1622 N N . PHE A 1 211 ? 18.369 12.452 -4.521 1.00 25.72 211 PHE A N 1
ATOM 1623 C CA . PHE A 1 211 ? 17.181 11.904 -5.170 1.00 25.72 211 PHE A CA 1
ATOM 1624 C C . PHE A 1 211 ? 16.205 11.489 -4.073 1.00 25.72 211 PHE A C 1
ATOM 1626 O O . PHE A 1 211 ? 16.300 10.413 -3.493 1.00 25.72 211 PHE A O 1
ATOM 1633 N N . LEU A 1 212 ? 15.310 12.412 -3.730 1.00 32.81 212 LEU A N 1
ATOM 1634 C CA . LEU A 1 212 ? 14.190 12.169 -2.834 1.00 32.81 212 LEU A CA 1
ATOM 1635 C C . LEU A 1 212 ? 12.967 11.878 -3.701 1.00 32.81 212 LEU A C 1
ATOM 1637 O O . LEU A 1 212 ? 12.594 12.716 -4.525 1.00 32.81 212 LEU A O 1
ATOM 1641 N N . LEU A 1 213 ? 12.315 10.729 -3.484 1.00 34.50 213 LEU A N 1
ATOM 1642 C CA . LEU A 1 213 ? 10.880 10.631 -3.749 1.00 34.50 213 LEU A CA 1
ATOM 1643 C C . LEU A 1 213 ? 10.235 11.842 -3.060 1.00 34.50 213 LEU A C 1
ATOM 1645 O O . LEU A 1 213 ? 10.394 12.023 -1.851 1.00 34.50 213 LEU A O 1
ATOM 1649 N N . GLY A 1 214 ? 9.624 12.724 -3.855 1.00 31.38 214 GLY A N 1
ATOM 1650 C CA . GLY A 1 214 ? 9.117 14.017 -3.404 1.00 31.38 214 GLY A CA 1
ATOM 1651 C C . GLY A 1 214 ? 8.252 13.869 -2.156 1.00 31.38 214 GLY A C 1
ATOM 1652 O O . GLY A 1 214 ? 7.208 13.229 -2.206 1.00 31.38 214 GLY A O 1
ATOM 1653 N N . GLY A 1 215 ? 8.722 14.438 -1.042 1.00 28.33 215 GLY A N 1
ATOM 1654 C CA . GLY A 1 215 ? 8.025 14.377 0.242 1.00 28.33 215 GLY A CA 1
ATOM 1655 C C . GLY A 1 215 ? 8.888 14.528 1.496 1.00 28.33 215 GLY A C 1
ATOM 1656 O O . GLY A 1 215 ? 8.332 14.815 2.546 1.00 28.33 215 GLY A O 1
ATOM 1657 N N . LEU A 1 216 ? 10.222 14.425 1.424 1.00 28.70 216 LEU A N 1
ATOM 1658 C CA . LEU A 1 216 ? 11.094 14.799 2.549 1.00 28.70 216 LEU A CA 1
ATOM 1659 C C . LEU A 1 216 ? 11.576 16.250 2.391 1.00 28.70 216 LEU A C 1
ATOM 1661 O O . LEU A 1 216 ? 12.745 16.519 2.129 1.00 28.70 216 LEU A O 1
ATOM 1665 N N . VAL A 1 217 ? 10.662 17.210 2.546 1.00 23.89 217 VAL A N 1
ATOM 1666 C CA . VAL A 1 217 ? 11.057 18.559 2.975 1.00 23.89 217 VAL A CA 1
ATOM 1667 C C . VAL A 1 217 ? 11.008 18.553 4.499 1.00 23.89 217 VAL A C 1
ATOM 1669 O O . VAL A 1 217 ? 10.083 19.071 5.115 1.00 23.89 217 VAL A O 1
ATOM 1672 N N . LEU A 1 218 ? 12.011 17.931 5.121 1.00 22.27 218 LEU A N 1
ATOM 1673 C CA . LEU A 1 218 ? 12.386 18.325 6.472 1.00 22.27 218 LEU A CA 1
ATOM 1674 C C . LEU A 1 218 ? 13.108 19.660 6.313 1.00 22.27 218 LEU A C 1
ATOM 1676 O O . LEU A 1 218 ? 14.268 19.714 5.907 1.00 22.27 218 LEU A O 1
ATOM 1680 N N . THR A 1 219 ? 12.400 20.761 6.549 1.00 22.44 219 THR A N 1
ATOM 1681 C CA . THR A 1 219 ? 13.058 22.045 6.777 1.00 22.44 219 THR A CA 1
ATOM 1682 C C . THR A 1 219 ? 13.893 21.917 8.046 1.00 22.44 219 THR A C 1
ATOM 1684 O O . THR A 1 219 ? 13.368 22.105 9.142 1.00 22.44 219 THR A O 1
ATOM 1687 N N . GLU A 1 220 ? 15.181 21.611 7.921 1.00 24.41 220 GLU A N 1
ATOM 1688 C CA . GLU A 1 220 ? 16.123 21.802 9.017 1.00 24.41 220 GLU A CA 1
ATOM 1689 C C . GLU A 1 220 ? 17.010 23.006 8.706 1.00 24.41 220 GLU A C 1
ATOM 1691 O O . GLU A 1 220 ? 17.681 23.094 7.675 1.00 24.41 220 GLU A O 1
ATOM 1696 N N . ARG A 1 221 ? 16.908 24.002 9.590 1.00 22.66 221 ARG A N 1
ATOM 1697 C CA . ARG A 1 221 ? 17.704 25.225 9.582 1.00 22.66 221 ARG A CA 1
ATOM 1698 C C . ARG A 1 221 ? 19.188 24.874 9.532 1.00 22.66 221 ARG A C 1
ATOM 1700 O O . ARG A 1 221 ? 19.665 24.028 10.277 1.00 22.66 221 ARG A O 1
ATOM 1707 N N . ALA A 1 222 ? 19.905 25.610 8.693 1.00 26.45 222 ALA A N 1
ATOM 1708 C CA . ALA A 1 222 ? 21.351 25.587 8.589 1.00 26.45 222 ALA A CA 1
ATOM 1709 C C . ALA A 1 222 ? 22.054 25.710 9.955 1.00 26.45 222 ALA A C 1
ATOM 1711 O O . ALA A 1 222 ? 21.773 26.635 10.719 1.00 26.45 222 ALA A O 1
ATOM 1712 N N . ALA A 1 223 ? 23.055 24.859 10.186 1.00 22.42 223 ALA A N 1
ATOM 1713 C CA . ALA A 1 223 ? 24.220 25.196 10.997 1.00 22.42 223 ALA A CA 1
ATOM 1714 C C . ALA A 1 223 ? 25.475 24.498 10.429 1.00 22.42 223 ALA A C 1
ATOM 1716 O O . ALA A 1 223 ? 25.385 23.354 9.979 1.00 22.42 223 ALA A O 1
ATOM 1717 N N . PRO A 1 224 ? 26.630 25.187 10.381 1.00 28.89 224 PRO A N 1
ATOM 1718 C CA . PRO A 1 224 ? 27.796 24.759 9.624 1.00 28.89 224 PRO A CA 1
ATOM 1719 C C . PRO A 1 224 ? 28.736 23.916 10.486 1.00 28.89 224 PRO A C 1
ATOM 1721 O O . PRO A 1 224 ? 28.945 24.228 11.656 1.00 28.89 224 PRO A O 1
ATOM 1724 N N . SER A 1 225 ? 29.362 22.913 9.873 1.00 25.67 225 SER A N 1
ATOM 1725 C CA . SER A 1 225 ? 30.787 22.545 9.994 1.00 25.67 225 SER A CA 1
ATOM 1726 C C . SER A 1 225 ? 30.946 21.059 9.705 1.00 25.67 225 SER A C 1
ATOM 1728 O O . SER A 1 225 ? 30.268 20.213 10.279 1.00 25.67 225 SER A O 1
ATOM 1730 N N . GLY A 1 226 ? 31.809 20.767 8.735 1.00 30.97 226 GLY A N 1
ATOM 1731 C CA . GLY A 1 226 ? 31.927 19.462 8.115 1.00 30.97 226 GLY A CA 1
ATOM 1732 C C . GLY A 1 226 ? 32.347 18.346 9.060 1.00 30.97 226 GLY A C 1
ATOM 1733 O O . GLY A 1 226 ? 33.237 18.515 9.877 1.00 30.97 226 GLY A O 1
ATOM 1734 N N . HIS A 1 227 ? 31.766 17.176 8.824 1.00 23.05 227 HIS A N 1
ATOM 1735 C CA . HIS A 1 227 ? 32.447 15.894 8.912 1.00 23.05 227 HIS A CA 1
ATOM 1736 C C . HIS A 1 227 ? 31.762 14.937 7.931 1.00 23.05 227 HIS A C 1
ATOM 1738 O O . HIS A 1 227 ? 30.558 14.703 7.996 1.00 23.05 227 HIS A O 1
ATOM 1744 N N . LEU A 1 228 ? 32.535 14.419 6.973 1.00 27.95 228 LEU A N 1
ATOM 1745 C CA . LEU A 1 228 ? 32.124 13.302 6.133 1.00 27.95 228 LEU A CA 1
ATOM 1746 C C . LEU A 1 228 ? 31.909 12.074 7.017 1.00 27.95 228 LEU A C 1
ATOM 1748 O O . LEU A 1 228 ? 32.857 11.595 7.631 1.00 27.95 228 LEU A O 1
ATOM 1752 N N . CYS A 1 229 ? 30.703 11.516 7.004 1.00 22.45 229 CYS A N 1
ATOM 1753 C CA . CYS A 1 229 ? 30.494 10.130 7.391 1.00 22.45 229 CYS A CA 1
ATOM 1754 C C . CYS A 1 229 ? 29.286 9.570 6.629 1.00 22.45 229 CYS A C 1
ATOM 1756 O O . CYS A 1 229 ? 28.154 9.986 6.854 1.00 22.45 229 CYS A O 1
ATOM 1758 N N . ARG A 1 230 ? 29.525 8.624 5.712 1.00 34.38 230 ARG A N 1
ATOM 1759 C CA . ARG A 1 230 ? 28.496 7.651 5.310 1.00 34.38 230 ARG A CA 1
ATOM 1760 C C . ARG A 1 230 ? 28.270 6.739 6.519 1.00 34.38 230 ARG A C 1
ATOM 1762 O O . ARG A 1 230 ? 29.199 6.019 6.877 1.00 34.38 230 ARG A O 1
ATOM 1769 N N . PRO A 1 231 ? 27.104 6.809 7.176 1.00 31.30 231 PRO A N 1
ATOM 1770 C CA . PRO A 1 231 ? 26.268 5.609 7.314 1.00 31.30 231 PRO A CA 1
ATOM 1771 C C . PRO A 1 231 ? 24.770 5.957 7.452 1.00 31.30 231 PRO A C 1
ATOM 1773 O O . PRO A 1 231 ? 24.375 6.679 8.360 1.00 31.30 231 PRO A O 1
ATOM 1776 N N . GLY A 1 232 ? 23.905 5.424 6.590 1.00 29.12 232 GLY A N 1
ATOM 1777 C CA . GLY A 1 232 ? 22.487 5.800 6.605 1.00 29.12 232 GLY A CA 1
ATOM 1778 C C . GLY A 1 232 ? 21.561 4.704 6.109 1.00 29.12 232 GLY A C 1
ATOM 1779 O O . GLY A 1 232 ? 20.862 4.925 5.136 1.00 29.12 232 GLY A O 1
ATOM 1780 N N . LEU A 1 233 ? 21.614 3.530 6.747 1.00 28.23 233 LEU A N 1
ATOM 1781 C CA . LEU A 1 233 ? 20.455 2.625 6.893 1.00 28.23 233 LEU A CA 1
ATOM 1782 C C . LEU A 1 233 ? 20.694 1.463 7.883 1.00 28.23 233 LEU A C 1
ATOM 1784 O O . LEU A 1 233 ? 19.776 0.698 8.150 1.00 28.23 233 LEU A O 1
ATOM 1788 N N . GLN A 1 234 ? 21.892 1.327 8.470 1.00 25.70 234 GLN A N 1
ATOM 1789 C CA . GLN A 1 234 ? 22.213 0.214 9.382 1.00 25.70 234 GLN A CA 1
ATOM 1790 C C . GLN A 1 234 ? 22.222 0.574 10.882 1.00 25.70 234 GLN A C 1
ATOM 1792 O O . GLN A 1 234 ? 22.545 -0.281 11.699 1.00 25.70 234 GLN A O 1
ATOM 1797 N N . SER A 1 235 ? 21.889 1.804 11.283 1.00 26.59 235 SER A N 1
ATOM 1798 C CA . SER A 1 235 ? 21.984 2.236 12.693 1.00 26.59 235 SER A CA 1
ATOM 1799 C C . SER A 1 235 ? 20.647 2.408 13.419 1.00 26.59 235 SER A C 1
ATOM 1801 O O . SER A 1 235 ? 20.658 2.653 14.620 1.00 26.59 235 SER A O 1
ATOM 1803 N N . TYR A 1 236 ? 19.498 2.197 12.767 1.00 27.45 236 TYR A N 1
ATOM 1804 C CA . TYR A 1 236 ? 18.199 2.239 13.461 1.00 27.45 236 TYR A CA 1
ATOM 1805 C C . TYR A 1 236 ? 17.710 0.862 13.954 1.00 27.45 236 TYR A C 1
ATOM 1807 O O . TYR A 1 236 ? 16.824 0.783 14.799 1.00 27.45 236 TYR A O 1
ATOM 1815 N N . LEU A 1 237 ? 18.322 -0.235 13.489 1.00 27.81 237 LEU A N 1
ATOM 1816 C CA . LEU A 1 237 ? 17.977 -1.606 13.898 1.00 27.81 237 LEU A CA 1
ATOM 1817 C C . LEU A 1 237 ? 18.909 -2.198 14.974 1.00 27.81 237 LEU A C 1
ATOM 1819 O O . LEU A 1 237 ? 18.723 -3.342 15.368 1.00 27.81 237 LEU A O 1
ATOM 1823 N N . ALA A 1 238 ? 19.874 -1.428 15.490 1.00 26.86 238 ALA A N 1
ATOM 1824 C CA . ALA A 1 238 ? 20.854 -1.897 16.480 1.00 26.86 238 ALA A CA 1
ATOM 1825 C C . ALA A 1 238 ? 20.685 -1.296 17.895 1.00 26.86 238 ALA A C 1
ATOM 1827 O O . ALA A 1 238 ? 21.594 -1.401 18.710 1.00 26.86 238 ALA A O 1
ATOM 1828 N N . GLN A 1 239 ? 19.540 -0.679 18.213 1.00 27.00 239 GLN A N 1
ATOM 1829 C CA . GLN A 1 239 ? 19.229 -0.174 19.568 1.00 27.00 239 GLN A CA 1
ATOM 1830 C C . GLN A 1 239 ? 17.947 -0.782 20.165 1.00 27.00 239 GLN A C 1
ATOM 1832 O O . GLN A 1 239 ? 17.263 -0.169 20.980 1.00 27.00 239 GLN A O 1
ATOM 1837 N N . VAL A 1 240 ? 17.619 -2.015 19.772 1.00 30.30 240 VAL A N 1
ATOM 1838 C CA . VAL A 1 240 ? 16.651 -2.864 20.484 1.00 30.30 240 VAL A CA 1
ATOM 1839 C C . VAL A 1 240 ? 17.384 -4.135 20.892 1.00 30.30 240 VAL A C 1
ATOM 1841 O O . VAL A 1 240 ? 17.223 -5.197 20.302 1.00 30.30 240 VAL A O 1
ATOM 1844 N N . GLY A 1 241 ? 18.276 -3.992 21.861 1.00 30.36 241 GLY A N 1
ATOM 1845 C CA . GLY A 1 241 ? 19.043 -5.088 22.421 1.00 30.36 241 GLY A CA 1
ATOM 1846 C C . GLY A 1 241 ? 19.661 -4.631 23.728 1.00 30.36 241 GLY A C 1
ATOM 1847 O O . GLY A 1 241 ? 20.463 -3.709 23.719 1.00 30.36 241 GLY A O 1
ATOM 1848 N N . GLU A 1 242 ? 19.264 -5.311 24.801 1.00 24.88 242 GLU A N 1
ATOM 1849 C CA . GLU A 1 242 ? 19.761 -5.207 26.179 1.00 24.88 242 GLU A CA 1
ATOM 1850 C C . GLU A 1 242 ? 19.127 -4.107 27.055 1.00 24.88 242 GLU A C 1
ATOM 1852 O O . GLU A 1 242 ? 19.497 -2.938 27.034 1.00 24.88 242 GLU A O 1
ATOM 1857 N N . GLY A 1 243 ? 18.147 -4.539 27.866 1.00 25.44 243 GLY A N 1
ATOM 1858 C CA . GLY A 1 243 ? 17.980 -4.020 29.232 1.00 25.44 243 GLY A CA 1
ATOM 1859 C C . GLY A 1 243 ? 19.071 -4.596 30.154 1.00 25.44 243 GLY A C 1
ATOM 1860 O O . GLY A 1 243 ? 19.878 -5.404 29.682 1.00 25.44 243 GLY A O 1
ATOM 1861 N N . PRO A 1 244 ? 19.111 -4.264 31.455 1.00 29.48 244 PRO A N 1
ATOM 1862 C CA . PRO A 1 244 ? 18.015 -3.804 32.313 1.00 29.48 244 PRO A CA 1
ATOM 1863 C C . PRO A 1 244 ? 18.007 -2.302 32.631 1.00 29.48 244 PRO A C 1
ATOM 1865 O O . PRO A 1 244 ? 19.043 -1.630 32.438 1.00 29.48 244 PRO A O 1
#

pLDDT: mean 70.23, std 27.49, range [21.94, 97.19]

Organism: NCBI:txid84702